Protein AF-A0A1Y1Q626-F1 (afdb_monomer_lite)

Foldseek 3Di:
DDPVVVVVVVVVVLLVLVVVLLPDPPCPQCADVVLVVLCCVCRVPPPDLVSSLVVLVVVLPPPVDDLSNNLVSLVSNLVSCLVVVVLLSNLLSLLLNCQSPVPDDCVVRDPRPDPSNVVSNVVCVVLVLHDHLVCLVVQLVVCLVVLPVVSNVVSLVSSCSNDDPPDPVVVVSVVVVCCCVVCVSVVSNDPPPPDPPDDDPDPDDPCSNLVVVLVCLCVVQLVVLVVVVQADDDDPDPDPSHHSLVSLVVSCVSPVPHPSSVVSLVSLLVVLLVQLVVCLVVVVQVSNVVSLVSSCSSPVPPPCSVVSVVSHD

Radius of gyration: 25.53 Å; chains: 1; bounding box: 71×51×70 Å

Sequence (313 aa):
MNTKSTHLRIRFVWVTCLVGLLLLPSWSVAVSEDLKEIIKQNYQQKPDYQTANNKLSDVLKDNRRTPDDRQFILIYLTLIALVNKETEQTDNYLCQLLSVQPGFDPEFSTSDITDSFKEAFNRLKTQNLCLPLNSYEPEVKKALVEKNCDRVEQLLVKWEILLPESSPELGNVKKWREDIQSSKILGQCSSNEPSPEQLPPRPLTSCGVIRFRVEKLVTQNCQPLLTAKRYIATGPTKTVEGTALECYQQAQKLCPDDPNVRKGFEDMETFYVEKIKQALSAKQFDKAKSLLDNLKAVNPQSPSIKDFESKLP

Secondary structure (DSSP, 8-state):
--THHHHHHHHHHHHHHHHHTTS-TT--S---HHHHHHHIIIIIIS--HHHHHHHHHHHHT-TTS-HHHHHHHHHHHHHHHHHHT-HHHHHHHHHHHHHH-TT--GGGS-TTS-HHHHHHHHHHHHTT-S--GGGHHHHHHHHHHTT-HHHHHHHHHHHHHHS-TT-HHHHHHHHHHHHHHTSTTTTT----PPPTT-PPP--S-THHHHHHHHHHHIIIIIHHHHHTT--S--SS---TT--HHHHHHHHHHH-TT-HHHHHHHHHHHHHHHHHHHHHHHTT-HHHHHHHHHHHHHH-TT-THHHHHHHH--

pLDDT: mean 77.11, std 17.14, range [36.94, 98.38]

Structure (mmCIF, N/CA/C/O backbone):
data_AF-A0A1Y1Q626-F1
#
_entry.id   AF-A0A1Y1Q626-F1
#
loop_
_atom_site.group_PDB
_atom_site.id
_atom_site.type_symbol
_atom_site.label_atom_id
_atom_site.label_alt_id
_atom_site.label_comp_id
_atom_site.label_asym_id
_atom_site.label_entity_id
_atom_site.label_seq_id
_atom_site.pdbx_PDB_ins_code
_atom_site.Cartn_x
_atom_site.Cartn_y
_atom_site.Cartn_z
_atom_site.occupancy
_atom_site.B_iso_or_equiv
_atom_site.auth_seq_id
_atom_site.auth_comp_id
_atom_site.auth_asym_id
_atom_site.auth_atom_id
_atom_site.pdbx_PDB_model_num
ATOM 1 N N . MET A 1 1 ? 44.456 13.766 2.918 1.00 45.44 1 MET A N 1
ATOM 2 C CA . MET A 1 1 ? 44.054 12.910 1.777 1.00 45.44 1 MET A CA 1
ATOM 3 C C . MET A 1 1 ? 42.660 13.323 1.331 1.00 45.44 1 MET A C 1
ATOM 5 O O . MET A 1 1 ? 41.775 13.437 2.165 1.00 45.44 1 MET A O 1
ATOM 9 N N . ASN A 1 2 ? 42.505 13.678 0.055 1.00 40.47 2 ASN A N 1
ATOM 10 C CA . ASN A 1 2 ? 41.410 14.512 -0.449 1.00 40.47 2 ASN A CA 1
ATOM 11 C C . ASN A 1 2 ? 40.304 13.642 -1.087 1.00 40.47 2 ASN A C 1
ATOM 13 O O . ASN A 1 2 ? 40.376 13.304 -2.268 1.00 40.47 2 ASN A O 1
ATOM 17 N N . THR A 1 3 ? 39.287 13.256 -0.309 1.00 50.97 3 THR A N 1
ATOM 18 C CA . THR A 1 3 ? 38.171 12.376 -0.731 1.00 50.97 3 THR A CA 1
ATOM 19 C C . THR A 1 3 ? 37.220 13.008 -1.756 1.00 50.97 3 THR A C 1
ATOM 21 O O . THR A 1 3 ? 36.384 12.321 -2.337 1.00 50.97 3 THR A O 1
ATOM 24 N N . LYS A 1 4 ? 37.359 14.308 -2.048 1.00 47.50 4 LYS A N 1
ATOM 25 C CA . LYS A 1 4 ? 36.548 14.993 -3.070 1.00 47.50 4 LYS A CA 1
ATOM 26 C C . LYS A 1 4 ? 36.960 14.654 -4.513 1.00 47.50 4 LYS A C 1
ATOM 28 O O . LYS A 1 4 ? 36.146 14.804 -5.418 1.00 47.50 4 LYS A O 1
ATOM 33 N N . SER A 1 5 ? 38.182 14.159 -4.741 1.00 46.16 5 SER A N 1
ATOM 34 C CA . SER A 1 5 ? 38.701 13.881 -6.096 1.00 46.16 5 SER A CA 1
ATOM 35 C C . SER A 1 5 ? 38.194 12.554 -6.688 1.00 46.16 5 SER A C 1
ATOM 37 O O . SER A 1 5 ? 37.955 12.447 -7.892 1.00 46.16 5 SER A O 1
ATOM 39 N N . THR A 1 6 ? 37.940 11.546 -5.850 1.00 48.94 6 THR A N 1
ATOM 40 C CA . THR A 1 6 ? 37.436 10.229 -6.282 1.00 48.94 6 THR A CA 1
ATOM 41 C C . THR A 1 6 ? 35.979 10.276 -6.745 1.00 48.94 6 THR A C 1
ATOM 43 O O . THR A 1 6 ? 35.639 9.633 -7.736 1.00 48.94 6 THR A O 1
ATOM 46 N N . HIS A 1 7 ? 35.129 11.101 -6.125 1.00 48.72 7 HIS A N 1
ATOM 47 C CA . HIS A 1 7 ? 33.735 11.262 -6.560 1.00 48.72 7 HIS A CA 1
ATOM 48 C C . HIS A 1 7 ? 33.595 11.918 -7.941 1.00 48.72 7 HIS A C 1
ATOM 50 O O . HIS A 1 7 ? 32.676 11.575 -8.688 1.00 48.72 7 HIS A O 1
ATOM 56 N N . LEU A 1 8 ? 34.505 12.830 -8.303 1.00 40.78 8 LEU A N 1
ATOM 57 C CA . LEU A 1 8 ? 34.467 13.512 -9.598 1.00 40.78 8 LEU A CA 1
ATOM 58 C C . LEU A 1 8 ? 34.921 12.590 -10.741 1.00 40.78 8 LEU A C 1
ATOM 60 O O . LEU A 1 8 ? 34.329 12.606 -11.815 1.00 40.78 8 LEU A O 1
ATOM 64 N N . ARG A 1 9 ? 35.923 11.736 -10.486 1.00 45.31 9 ARG A N 1
ATOM 65 C CA . ARG A 1 9 ? 36.428 10.763 -11.469 1.00 45.31 9 ARG A CA 1
ATOM 66 C C . ARG A 1 9 ? 35.434 9.643 -11.755 1.00 45.31 9 ARG A C 1
ATOM 68 O O . ARG A 1 9 ? 35.280 9.274 -12.912 1.00 45.31 9 ARG A O 1
ATOM 75 N N . ILE A 1 10 ? 34.713 9.160 -10.739 1.00 52.41 10 ILE A N 1
ATOM 76 C CA . ILE A 1 10 ? 33.663 8.153 -10.944 1.00 52.41 10 ILE A CA 1
ATOM 77 C C . ILE A 1 10 ? 32.554 8.745 -11.820 1.00 52.41 10 ILE A C 1
ATOM 79 O O . ILE A 1 10 ? 32.248 8.177 -12.858 1.00 52.41 10 ILE A O 1
ATOM 83 N N . ARG A 1 11 ? 32.030 9.939 -11.505 1.00 50.00 11 ARG A N 1
ATOM 84 C CA . ARG A 1 11 ? 30.974 10.579 -12.317 1.00 50.00 11 ARG A CA 1
ATOM 85 C C . ARG A 1 11 ? 31.362 10.788 -13.786 1.00 50.00 11 ARG A C 1
ATOM 87 O O . ARG A 1 11 ? 30.497 10.685 -14.647 1.00 50.00 11 ARG A O 1
ATOM 94 N N . PHE A 1 12 ? 32.639 11.038 -14.076 1.00 48.78 12 PHE A N 1
ATOM 95 C CA . PHE A 1 12 ? 33.115 11.253 -15.444 1.00 48.78 12 PHE A CA 1
ATOM 96 C C . PHE A 1 12 ? 33.124 9.965 -16.289 1.00 48.78 12 PHE A C 1
ATOM 98 O O . PHE A 1 12 ? 32.738 10.005 -17.452 1.00 48.78 12 PHE A O 1
ATOM 105 N N . VAL A 1 13 ? 33.479 8.819 -15.693 1.00 53.41 13 VAL A N 1
ATOM 106 C CA . VAL A 1 13 ? 33.506 7.509 -16.380 1.00 53.41 13 VAL A CA 1
ATOM 107 C C . VAL A 1 13 ? 32.097 7.031 -16.760 1.00 53.41 13 VAL A C 1
ATOM 109 O O . VAL A 1 13 ? 31.900 6.465 -17.837 1.00 53.41 13 VAL A O 1
ATOM 112 N N . TRP A 1 14 ? 31.099 7.314 -15.917 1.00 53.00 14 TRP A N 1
ATOM 113 C CA . TRP A 1 14 ? 29.697 6.980 -16.194 1.00 53.00 14 TRP A CA 1
ATOM 114 C C . TRP A 1 14 ? 29.117 7.806 -17.349 1.00 53.00 14 TRP A C 1
ATOM 116 O O . TRP A 1 14 ? 28.401 7.263 -18.184 1.00 53.00 14 TRP A O 1
ATOM 126 N N . VAL A 1 15 ? 29.475 9.091 -17.453 1.00 50.84 15 VAL A N 1
ATOM 127 C CA . VAL A 1 15 ? 29.008 9.968 -18.543 1.00 50.84 15 VAL A CA 1
ATOM 128 C C . VAL A 1 15 ? 29.604 9.553 -19.891 1.00 50.84 15 VAL A C 1
ATOM 130 O O . VAL A 1 15 ? 28.893 9.552 -20.892 1.00 50.84 15 VAL A O 1
ATOM 133 N N . THR A 1 16 ? 30.870 9.131 -19.940 1.00 49.94 16 THR A N 1
ATOM 134 C CA . THR A 1 16 ? 31.500 8.706 -21.201 1.00 49.94 16 THR A CA 1
ATOM 135 C C . THR A 1 16 ? 30.991 7.355 -21.711 1.00 49.94 16 THR A C 1
ATOM 137 O O . THR A 1 16 ? 30.859 7.196 -22.921 1.00 49.94 16 THR A O 1
ATOM 140 N N . CYS A 1 17 ? 30.632 6.412 -20.829 1.00 53.66 17 CYS A N 1
ATOM 141 C CA . CYS A 1 17 ? 30.008 5.148 -21.254 1.00 53.66 17 CYS A CA 1
ATOM 142 C C . CYS A 1 17 ? 28.579 5.368 -21.782 1.00 53.66 17 CYS A C 1
ATOM 144 O O . CYS A 1 17 ? 28.178 4.756 -22.767 1.00 53.66 17 CYS A O 1
ATOM 146 N N . LEU A 1 18 ? 27.830 6.302 -21.184 1.00 50.84 18 LEU A N 1
ATOM 147 C CA . LEU A 1 18 ? 26.448 6.591 -21.581 1.00 50.84 18 LEU A CA 1
ATOM 148 C C . LEU A 1 18 ? 26.348 7.343 -22.921 1.00 50.84 18 LEU A C 1
ATOM 150 O O . LEU A 1 18 ? 25.367 7.193 -23.644 1.00 50.84 18 LEU A O 1
ATOM 154 N N . VAL A 1 19 ? 27.370 8.133 -23.271 1.00 50.75 19 VAL A N 1
ATOM 155 C CA . VAL A 1 19 ? 27.482 8.787 -24.589 1.00 50.75 19 VAL A CA 1
ATOM 156 C C . VAL A 1 19 ? 27.878 7.783 -25.684 1.00 50.75 19 VAL A C 1
ATOM 158 O O . VAL A 1 19 ? 27.410 7.916 -26.813 1.00 50.75 19 VAL A O 1
ATOM 161 N N . GLY A 1 20 ? 28.664 6.748 -25.355 1.00 54.62 20 GLY A N 1
ATOM 162 C CA . GLY A 1 20 ? 28.978 5.639 -26.271 1.00 54.62 20 GLY A CA 1
ATOM 163 C C . GLY A 1 20 ? 27.744 4.820 -26.672 1.00 54.62 20 GLY A C 1
ATOM 164 O O . GLY A 1 20 ? 27.574 4.504 -27.847 1.00 54.62 20 GLY A O 1
ATOM 165 N N . LEU A 1 21 ? 26.821 4.627 -25.722 1.00 50.16 21 LEU A N 1
ATOM 166 C CA . LEU A 1 21 ? 25.555 3.894 -25.866 1.00 50.16 21 LEU A CA 1
ATOM 167 C C . LEU A 1 21 ? 24.606 4.460 -26.948 1.00 50.16 21 LEU A C 1
ATOM 169 O O . LEU A 1 21 ? 23.647 3.800 -27.332 1.00 50.16 21 LEU A O 1
ATOM 173 N N . LEU A 1 22 ? 24.842 5.683 -27.442 1.00 50.59 22 LEU A N 1
ATOM 174 C CA . LEU A 1 22 ? 23.890 6.441 -28.268 1.00 50.59 22 LEU A CA 1
ATOM 175 C C . LEU A 1 22 ? 24.388 6.805 -29.677 1.00 50.59 22 LEU A C 1
ATOM 177 O O . LEU A 1 22 ? 23.656 7.451 -30.426 1.00 50.59 22 LEU A O 1
ATOM 181 N N . LEU A 1 23 ? 25.611 6.414 -30.049 1.00 46.41 23 LEU A N 1
ATOM 182 C CA . LEU A 1 23 ? 26.205 6.734 -31.358 1.00 46.41 23 LEU A CA 1
ATOM 183 C C . LEU A 1 23 ? 26.352 5.522 -32.293 1.00 46.41 23 LEU A C 1
ATOM 185 O O . LEU A 1 23 ? 26.962 5.651 -33.355 1.00 46.41 23 LEU A O 1
ATOM 189 N N . LEU A 1 24 ? 25.791 4.357 -31.946 1.00 45.16 24 LEU A N 1
ATOM 190 C CA . LEU A 1 24 ? 25.914 3.151 -32.767 1.00 45.16 24 LEU A CA 1
ATOM 191 C C . LEU A 1 24 ? 24.671 2.894 -33.649 1.00 45.16 24 LEU A C 1
ATOM 193 O O . LEU A 1 24 ? 23.546 2.893 -33.154 1.00 45.16 24 LEU A O 1
ATOM 197 N N . PRO A 1 25 ? 24.860 2.623 -34.955 1.00 45.06 25 PRO A N 1
ATOM 198 C CA . PRO A 1 25 ? 23.789 2.498 -35.952 1.00 45.06 25 PRO A CA 1
ATOM 199 C C . PRO A 1 25 ? 22.995 1.175 -35.906 1.00 45.06 25 PRO A C 1
ATOM 201 O O . PRO A 1 25 ? 22.209 0.908 -36.811 1.00 45.06 25 PRO A O 1
ATOM 204 N N . SER A 1 26 ? 23.198 0.317 -34.901 1.00 47.88 26 SER A N 1
ATOM 205 C CA . SER A 1 26 ? 22.657 -1.052 -34.880 1.00 47.88 26 SER A CA 1
ATOM 206 C C . SER A 1 26 ? 21.315 -1.217 -34.159 1.00 47.88 26 SER A C 1
ATOM 208 O O . SER A 1 26 ? 20.707 -2.283 -34.265 1.00 47.88 26 SER A O 1
ATOM 210 N N . TRP A 1 27 ? 20.797 -0.186 -33.485 1.00 49.97 27 TRP A N 1
ATOM 211 C CA . TRP A 1 27 ? 19.422 -0.207 -32.975 1.00 49.97 27 TRP A CA 1
ATOM 212 C C . TRP A 1 27 ? 18.479 0.126 -34.135 1.00 49.97 27 TRP A C 1
ATOM 214 O O . TRP A 1 27 ? 18.019 1.250 -34.295 1.00 49.97 27 TRP A O 1
ATOM 224 N N . SER A 1 28 ? 18.223 -0.870 -34.984 1.00 50.75 28 SER A N 1
ATOM 225 C CA . SER A 1 28 ? 17.235 -0.811 -36.078 1.00 50.75 28 SER A CA 1
ATOM 226 C C . SER A 1 28 ? 15.783 -0.859 -35.585 1.00 50.75 28 SER A C 1
ATOM 228 O O . SER A 1 28 ? 14.849 -0.898 -36.384 1.00 50.75 28 SER A O 1
ATOM 230 N N . VAL A 1 29 ? 15.589 -0.839 -34.266 1.00 57.12 29 VAL A N 1
ATOM 231 C CA . VAL A 1 29 ? 14.286 -0.710 -33.629 1.00 57.12 29 VAL A CA 1
ATOM 232 C C . VAL A 1 29 ? 13.724 0.662 -33.992 1.00 57.12 29 VAL A C 1
ATOM 234 O O . VAL A 1 29 ? 14.391 1.683 -33.808 1.00 57.12 29 VAL A O 1
ATOM 237 N N . ALA A 1 30 ? 12.509 0.691 -34.536 1.00 70.31 30 ALA A N 1
ATOM 238 C CA . ALA A 1 30 ? 11.822 1.907 -34.958 1.00 70.31 30 ALA A CA 1
ATOM 239 C C . ALA A 1 30 ? 11.333 2.716 -33.741 1.00 70.31 30 ALA A C 1
ATOM 241 O O . ALA A 1 30 ? 10.138 2.928 -33.565 1.00 70.31 30 ALA A O 1
ATOM 242 N N . VAL A 1 31 ? 12.264 3.149 -32.887 1.00 79.62 31 VAL A N 1
ATOM 243 C CA . VAL A 1 31 ? 11.984 4.008 -31.736 1.00 79.62 31 VAL A CA 1
ATOM 244 C C . VAL A 1 31 ? 11.550 5.370 -32.249 1.00 79.62 31 VAL A C 1
ATOM 246 O O . VAL A 1 31 ? 12.193 5.947 -33.136 1.00 79.62 31 VAL A O 1
ATOM 249 N N . SER A 1 32 ? 10.474 5.893 -31.676 1.00 87.06 32 SER A N 1
ATOM 250 C CA . SER A 1 32 ? 9.914 7.171 -32.086 1.00 87.06 32 SER A CA 1
ATOM 251 C C . SER A 1 32 ? 10.909 8.334 -31.898 1.00 87.06 32 SER A C 1
ATOM 253 O O . SER A 1 32 ? 11.667 8.403 -30.927 1.00 87.06 32 SER A O 1
ATOM 255 N N . GLU A 1 33 ? 10.931 9.275 -32.849 1.00 87.94 33 GLU A N 1
ATOM 256 C CA . GLU A 1 33 ? 11.894 10.394 -32.847 1.00 87.94 33 GLU A CA 1
ATOM 257 C C . GLU A 1 33 ? 11.759 11.307 -31.619 1.00 87.94 33 GLU A C 1
ATOM 259 O O . GLU A 1 33 ? 12.746 11.855 -31.131 1.00 87.94 33 GLU A O 1
ATOM 264 N N . ASP A 1 34 ? 10.558 11.432 -31.056 1.00 90.19 34 ASP A N 1
ATOM 265 C CA . ASP A 1 34 ? 10.331 12.201 -29.833 1.00 90.19 34 ASP A CA 1
ATOM 266 C C . ASP A 1 34 ? 11.016 11.577 -28.606 1.00 90.19 34 ASP A C 1
ATOM 268 O O . ASP A 1 34 ? 11.547 12.307 -27.769 1.00 90.19 34 ASP A O 1
ATOM 272 N N . LEU A 1 35 ? 11.083 10.243 -28.513 1.00 88.94 35 LEU A N 1
ATOM 273 C CA . LEU A 1 35 ? 11.829 9.562 -27.451 1.00 88.94 35 LEU A CA 1
ATOM 274 C C . LEU A 1 35 ? 13.329 9.804 -27.591 1.00 88.94 35 LEU A C 1
ATOM 276 O O . LEU A 1 35 ? 13.991 10.131 -26.603 1.00 88.94 35 LEU A O 1
ATOM 280 N N . LYS A 1 36 ? 13.857 9.718 -28.817 1.00 86.12 36 LYS A N 1
ATOM 281 C CA . LYS A 1 36 ? 15.264 10.037 -29.095 1.00 86.12 36 LYS A CA 1
ATOM 282 C C . LYS A 1 36 ? 15.592 11.470 -28.680 1.00 86.12 36 LYS A C 1
ATOM 284 O O . LYS A 1 36 ? 16.623 11.700 -28.047 1.00 86.12 36 LYS A O 1
ATOM 289 N N . GLU A 1 37 ? 14.696 12.415 -28.958 1.00 87.69 37 GLU A N 1
ATOM 290 C CA . GLU A 1 37 ? 14.870 13.816 -28.577 1.00 87.69 37 GLU A CA 1
ATOM 291 C C . GLU A 1 37 ? 14.812 14.019 -27.051 1.00 87.69 37 GLU A C 1
ATOM 293 O O . GLU A 1 37 ? 15.644 14.743 -26.500 1.00 87.69 37 GLU A O 1
ATOM 298 N N . ILE A 1 38 ? 13.913 13.329 -26.331 1.00 86.31 38 ILE A N 1
ATOM 299 C CA . ILE A 1 38 ? 13.885 13.345 -24.855 1.00 86.31 38 ILE A CA 1
ATOM 300 C C . ILE A 1 38 ? 15.224 12.861 -24.289 1.00 86.31 38 ILE A C 1
ATOM 302 O O . ILE A 1 38 ? 15.786 13.519 -23.406 1.00 86.31 38 ILE A O 1
ATOM 306 N N . ILE A 1 39 ? 15.764 11.752 -24.798 1.00 83.44 39 ILE A N 1
ATOM 307 C CA . ILE A 1 39 ? 17.051 11.231 -24.326 1.00 83.44 39 ILE A CA 1
ATOM 308 C C . ILE A 1 39 ? 18.182 12.209 -24.654 1.00 83.44 39 ILE A C 1
ATOM 310 O O . ILE A 1 39 ? 18.950 12.593 -23.771 1.00 83.44 39 ILE A O 1
ATOM 314 N N . LYS A 1 40 ? 18.258 12.690 -25.896 1.00 81.88 40 LYS A N 1
ATOM 315 C CA . LYS A 1 40 ? 19.283 13.642 -26.340 1.00 81.88 40 LYS A CA 1
ATOM 316 C C . LYS A 1 40 ? 19.311 14.911 -25.484 1.00 81.88 40 LYS A C 1
ATOM 318 O O . LYS A 1 40 ? 20.371 15.295 -24.987 1.00 81.88 40 LYS A O 1
ATOM 323 N N . GLN A 1 41 ? 18.158 15.536 -25.255 1.00 83.12 41 GLN A N 1
ATOM 324 C CA . GLN A 1 41 ? 18.079 16.786 -24.497 1.00 83.12 41 GLN A CA 1
ATOM 325 C C . GLN A 1 41 ? 18.438 16.606 -23.018 1.00 83.12 41 GLN A C 1
ATOM 327 O O . GLN A 1 41 ? 19.185 17.414 -22.466 1.00 83.12 41 GLN A O 1
ATOM 332 N N . ASN A 1 42 ? 17.917 15.558 -22.370 1.00 80.81 42 ASN A N 1
ATOM 333 C CA . ASN A 1 42 ? 17.970 15.436 -20.907 1.00 80.81 42 ASN A CA 1
ATOM 334 C C . ASN A 1 42 ? 19.121 14.544 -20.407 1.00 80.81 42 ASN A C 1
ATOM 336 O O . ASN A 1 42 ? 19.409 14.551 -19.213 1.00 80.81 42 ASN A O 1
ATOM 340 N N . TYR A 1 43 ? 19.808 13.815 -21.295 1.00 72.19 43 TYR A N 1
ATOM 341 C CA . TYR A 1 43 ? 21.006 13.041 -20.946 1.00 72.19 43 TYR A CA 1
ATOM 342 C C . TYR A 1 43 ? 22.280 13.558 -21.598 1.00 72.19 43 TYR A C 1
ATOM 344 O O . TYR A 1 43 ? 23.293 13.675 -20.913 1.00 72.19 43 TYR A O 1
ATOM 352 N N . GLN A 1 44 ? 22.262 13.849 -22.903 1.00 69.75 44 GLN A N 1
ATOM 353 C CA . GLN A 1 44 ? 23.502 14.165 -23.623 1.00 69.75 44 GLN A CA 1
ATOM 354 C C . GLN A 1 44 ? 23.918 15.624 -23.439 1.00 69.75 44 GLN A C 1
ATOM 356 O O . GLN A 1 44 ? 25.088 15.912 -23.207 1.00 69.75 44 GLN A O 1
ATOM 361 N N . GLN A 1 45 ? 22.968 16.554 -23.555 1.00 74.88 45 GLN A N 1
ATOM 362 C CA . GLN A 1 45 ? 23.282 17.986 -23.554 1.00 74.88 45 GLN A CA 1
ATOM 363 C C . GLN A 1 45 ? 23.386 18.565 -22.143 1.00 74.88 45 GLN A C 1
ATOM 365 O O . GLN A 1 45 ? 24.265 19.380 -21.861 1.00 74.88 45 GLN A O 1
ATOM 370 N N . LYS A 1 46 ? 22.489 18.147 -21.246 1.00 78.00 46 LYS A N 1
ATOM 371 C CA . LYS A 1 46 ? 22.461 18.589 -19.853 1.00 78.00 46 LYS A CA 1
ATOM 372 C C . LYS A 1 46 ? 21.876 17.463 -18.998 1.00 78.00 46 LYS A C 1
ATOM 374 O O . LYS A 1 46 ? 20.654 17.357 -18.956 1.00 78.00 46 LYS A O 1
ATOM 379 N N . PRO A 1 47 ? 22.711 16.623 -18.356 1.00 79.75 47 PRO A N 1
ATOM 380 C CA . PRO A 1 47 ? 22.234 15.468 -17.606 1.00 79.75 47 PRO A CA 1
ATOM 381 C C . PRO A 1 47 ? 21.356 15.921 -16.436 1.00 79.75 47 PRO A C 1
ATOM 383 O O . PRO A 1 47 ? 21.844 16.381 -15.404 1.00 79.75 47 PRO A O 1
ATOM 386 N N . ASP A 1 48 ? 20.050 15.803 -16.638 1.00 87.88 48 ASP A N 1
ATOM 387 C CA . ASP A 1 48 ? 18.991 16.066 -15.674 1.00 87.88 48 ASP A CA 1
ATOM 388 C C . ASP A 1 48 ? 18.119 14.811 -15.600 1.00 87.88 48 ASP A C 1
ATOM 390 O O . ASP A 1 48 ? 17.080 14.677 -16.255 1.00 87.88 48 ASP A O 1
ATOM 394 N N . TYR A 1 49 ? 18.606 13.846 -14.817 1.00 86.31 49 TYR A N 1
ATOM 395 C CA . TYR A 1 49 ? 17.992 12.528 -14.685 1.00 86.31 49 TYR A CA 1
ATOM 396 C C . TYR A 1 49 ? 16.582 12.592 -14.100 1.00 86.31 49 TYR A C 1
ATOM 398 O O . TYR A 1 49 ? 15.753 11.752 -14.432 1.00 86.31 49 TYR A O 1
ATOM 406 N N . GLN A 1 50 ? 16.285 13.593 -13.267 1.00 88.19 50 GLN A N 1
ATOM 407 C CA . GLN A 1 50 ? 14.958 13.749 -12.680 1.00 88.19 50 GLN A CA 1
ATOM 408 C C . GLN A 1 50 ? 13.954 14.232 -13.729 1.00 88.19 50 GLN A C 1
ATOM 410 O O . GLN A 1 50 ? 12.877 13.649 -13.866 1.00 88.19 50 GLN A O 1
ATOM 415 N N . THR A 1 51 ? 14.321 15.238 -14.527 1.00 90.12 51 THR A N 1
ATOM 416 C CA . THR A 1 51 ? 13.488 15.691 -15.649 1.00 90.12 51 THR A CA 1
ATOM 417 C C . THR A 1 51 ? 13.311 14.585 -16.691 1.00 90.12 51 THR A C 1
ATOM 419 O O . THR A 1 51 ? 12.197 14.377 -17.177 1.00 90.12 51 THR A O 1
ATOM 422 N N . ALA A 1 52 ? 14.376 13.839 -17.004 1.00 88.69 52 ALA A N 1
ATOM 423 C CA . ALA A 1 52 ? 14.306 12.688 -17.899 1.00 88.69 52 ALA A CA 1
ATOM 424 C C . ALA A 1 52 ? 13.355 11.602 -17.370 1.00 88.69 52 ALA A C 1
ATOM 426 O O . ALA A 1 52 ? 12.473 11.162 -18.104 1.00 88.69 52 ALA A O 1
ATOM 427 N N . ASN A 1 53 ? 13.485 11.225 -16.092 1.00 90.44 53 ASN A N 1
ATOM 428 C CA . ASN A 1 53 ? 12.628 10.236 -15.438 1.00 90.44 53 ASN A CA 1
ATOM 429 C C . ASN A 1 53 ? 11.152 10.633 -15.504 1.00 90.44 53 ASN A C 1
ATOM 431 O O . ASN A 1 53 ? 10.318 9.813 -15.877 1.00 90.44 53 ASN A O 1
ATOM 435 N N . ASN A 1 54 ? 10.834 11.893 -15.192 1.00 91.38 54 ASN A N 1
ATOM 436 C CA . ASN A 1 54 ? 9.459 12.391 -15.221 1.00 91.38 54 ASN A CA 1
ATOM 437 C C . ASN A 1 54 ? 8.874 12.326 -16.639 1.00 91.38 54 ASN A C 1
ATOM 439 O O . ASN A 1 54 ? 7.808 11.748 -16.832 1.00 91.38 54 ASN A O 1
ATOM 443 N N . LYS A 1 55 ? 9.606 12.831 -17.645 1.00 93.00 55 LYS A N 1
ATOM 444 C CA . LYS A 1 55 ? 9.167 12.800 -19.051 1.00 93.00 55 LYS A CA 1
ATOM 445 C C . LYS A 1 55 ? 8.966 11.373 -19.557 1.00 93.00 55 LYS A C 1
ATOM 447 O O . LYS A 1 55 ? 7.931 11.074 -20.138 1.00 93.00 55 LYS A O 1
ATOM 452 N N . LEU A 1 56 ? 9.934 10.487 -19.323 1.00 93.31 56 LEU A N 1
ATOM 453 C CA . LEU A 1 56 ? 9.856 9.088 -19.745 1.00 93.31 56 LEU A CA 1
ATOM 454 C C . LEU A 1 56 ? 8.718 8.343 -19.037 1.00 93.31 56 LEU A C 1
ATOM 456 O O . LEU A 1 56 ? 7.984 7.604 -19.685 1.00 93.31 56 LEU A O 1
ATOM 460 N N . SER A 1 57 ? 8.519 8.586 -17.740 1.00 91.50 57 SER A N 1
ATOM 461 C CA . SER A 1 57 ? 7.408 8.005 -16.976 1.00 91.50 57 SER A CA 1
ATOM 462 C C . SER A 1 57 ? 6.050 8.477 -17.489 1.00 91.50 57 SER A C 1
ATOM 464 O O . SER A 1 57 ? 5.103 7.697 -17.521 1.00 91.50 57 SER A O 1
ATOM 466 N N . ASP A 1 58 ? 5.936 9.740 -17.903 1.00 90.88 58 ASP A N 1
ATOM 467 C CA . ASP A 1 58 ? 4.708 10.261 -18.501 1.00 90.88 58 ASP A CA 1
ATOM 468 C C . ASP A 1 58 ? 4.451 9.665 -19.886 1.00 90.88 58 ASP A C 1
ATOM 470 O O . ASP A 1 58 ? 3.317 9.288 -20.181 1.00 90.88 58 ASP A O 1
ATOM 474 N N . VAL A 1 59 ? 5.493 9.485 -20.706 1.00 92.38 59 VAL A N 1
ATOM 475 C CA . VAL A 1 59 ? 5.360 8.809 -22.006 1.00 92.38 59 VAL A CA 1
ATOM 476 C C . VAL A 1 59 ? 5.002 7.329 -21.841 1.00 92.38 59 VAL A C 1
ATOM 478 O O . VAL A 1 59 ? 4.184 6.819 -22.606 1.00 92.38 59 VAL A O 1
ATOM 481 N N . LEU A 1 60 ? 5.540 6.645 -20.825 1.00 91.31 60 LEU A N 1
ATOM 482 C CA . 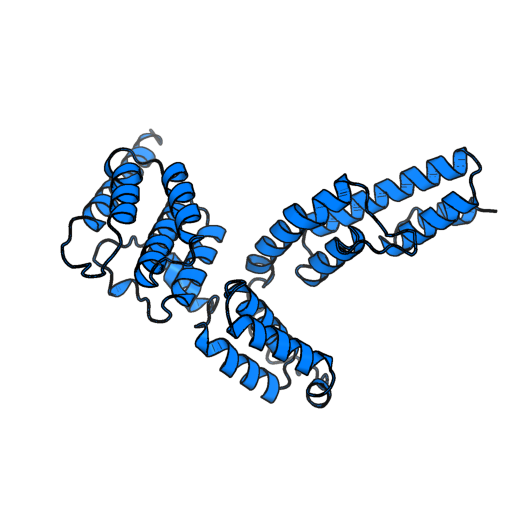LEU A 1 60 ? 5.236 5.237 -20.541 1.00 91.31 60 LEU A CA 1
ATOM 483 C C . LEU A 1 60 ? 3.741 4.999 -20.262 1.00 91.31 60 LEU A C 1
ATOM 485 O O . LEU A 1 60 ? 3.217 3.930 -20.579 1.00 91.31 60 LEU A O 1
ATOM 489 N N . LYS A 1 61 ? 3.041 5.999 -19.707 1.00 88.12 61 LYS A N 1
ATOM 490 C CA . LYS A 1 61 ? 1.592 5.943 -19.444 1.00 88.12 61 LYS A CA 1
ATOM 491 C C . LYS A 1 61 ? 0.747 5.984 -20.725 1.00 88.12 61 LYS A C 1
ATOM 493 O O . LYS A 1 61 ? -0.429 5.626 -20.670 1.00 88.12 61 LYS A O 1
ATOM 498 N N . ASP A 1 62 ? 1.298 6.406 -21.869 1.00 89.12 62 ASP A N 1
ATOM 499 C CA . ASP A 1 62 ? 0.566 6.407 -23.140 1.00 89.12 62 ASP A CA 1
ATOM 500 C C . ASP A 1 62 ? 0.452 4.977 -23.695 1.00 89.12 62 ASP A C 1
ATOM 502 O O . ASP A 1 62 ? 1.415 4.369 -24.172 1.00 89.12 62 ASP A O 1
ATOM 506 N N . ASN A 1 63 ? -0.765 4.430 -23.652 1.00 80.62 63 ASN A N 1
ATOM 507 C CA . ASN A 1 63 ? -1.072 3.085 -24.139 1.00 80.62 63 ASN A CA 1
ATOM 508 C C . ASN A 1 63 ? -0.974 2.917 -25.660 1.00 80.62 63 ASN A C 1
ATOM 510 O O . ASN A 1 63 ? -1.056 1.791 -26.140 1.00 80.62 63 ASN A O 1
ATOM 514 N N . ARG A 1 64 ? -0.783 4.002 -26.418 1.00 87.69 64 ARG A N 1
ATOM 515 C CA . ARG A 1 64 ? -0.628 3.952 -27.880 1.00 87.69 64 ARG A CA 1
ATOM 516 C C . ARG A 1 64 ? 0.808 3.678 -28.329 1.00 87.69 64 ARG A C 1
ATOM 518 O O . ARG A 1 64 ? 1.034 3.513 -29.524 1.00 87.69 64 ARG A O 1
ATOM 525 N N . ARG A 1 65 ? 1.777 3.663 -27.406 1.00 88.25 65 ARG A N 1
ATOM 526 C CA . ARG A 1 65 ? 3.189 3.406 -27.723 1.00 88.25 65 ARG A CA 1
ATOM 527 C C . ARG A 1 65 ? 3.408 1.972 -28.177 1.00 88.25 65 ARG A C 1
ATOM 529 O O . ARG A 1 65 ? 2.759 1.046 -27.689 1.00 88.25 65 ARG A O 1
ATOM 536 N N . THR A 1 66 ? 4.351 1.805 -29.097 1.00 88.19 66 THR A N 1
ATOM 537 C CA . THR A 1 66 ? 4.738 0.480 -29.575 1.00 88.19 66 THR A CA 1
ATOM 538 C C . THR A 1 66 ? 5.408 -0.319 -28.443 1.00 88.19 66 THR A C 1
ATOM 540 O O . THR A 1 66 ? 5.935 0.276 -27.495 1.00 88.19 66 THR A O 1
ATOM 543 N N . PRO A 1 67 ? 5.395 -1.664 -28.491 1.00 83.62 67 PRO A N 1
ATOM 544 C CA . PRO A 1 67 ? 6.147 -2.485 -27.539 1.00 83.62 67 PRO A CA 1
ATOM 545 C C . PRO A 1 67 ? 7.634 -2.111 -27.485 1.00 83.62 67 PRO A C 1
ATOM 547 O O . PRO A 1 67 ? 8.202 -2.022 -26.401 1.00 83.62 67 PRO A O 1
ATOM 550 N N . ASP A 1 68 ? 8.212 -1.799 -28.642 1.00 83.75 68 ASP A N 1
ATOM 551 C CA . ASP A 1 68 ? 9.593 -1.355 -28.809 1.00 83.75 68 ASP A CA 1
ATOM 552 C C . ASP A 1 68 ? 9.875 -0.027 -28.085 1.00 83.75 68 ASP A C 1
ATOM 554 O O . ASP A 1 68 ? 10.837 0.078 -27.323 1.00 83.75 68 ASP A O 1
ATOM 558 N N . ASP A 1 69 ? 9.000 0.975 -28.242 1.00 87.44 69 ASP A N 1
ATOM 559 C CA . ASP A 1 69 ? 9.096 2.245 -27.508 1.00 87.44 69 ASP A CA 1
ATOM 560 C C . ASP A 1 69 ? 9.014 2.018 -25.994 1.00 87.44 69 ASP A C 1
ATOM 562 O O . ASP A 1 69 ? 9.768 2.606 -25.221 1.00 87.44 69 ASP A O 1
ATOM 566 N N . ARG A 1 70 ? 8.099 1.150 -25.549 1.00 88.50 70 ARG A N 1
ATOM 567 C CA . ARG A 1 70 ? 7.927 0.823 -24.126 1.00 88.50 70 ARG A CA 1
ATOM 568 C C . ARG A 1 70 ? 9.155 0.136 -23.557 1.00 88.50 70 ARG A C 1
ATOM 570 O O . ARG A 1 70 ? 9.608 0.505 -22.476 1.00 88.50 70 ARG A O 1
ATOM 577 N N . GLN A 1 71 ? 9.702 -0.828 -24.290 1.00 87.25 71 GLN A N 1
ATOM 578 C CA . GLN A 1 71 ? 10.939 -1.501 -23.931 1.00 87.25 71 GLN A CA 1
ATOM 579 C C . GLN A 1 71 ? 12.080 -0.488 -23.797 1.00 87.25 71 GLN A C 1
ATOM 581 O O . GLN A 1 71 ? 12.765 -0.465 -22.774 1.00 87.25 71 GLN A O 1
ATOM 586 N N . PHE A 1 72 ? 12.241 0.380 -24.797 1.00 87.25 72 PHE A N 1
ATOM 587 C CA . PHE A 1 72 ? 13.239 1.441 -24.796 1.00 87.25 72 PHE A CA 1
ATOM 588 C C . PHE A 1 72 ? 13.096 2.323 -23.550 1.00 87.25 72 PHE A C 1
ATOM 590 O O . PHE A 1 72 ? 14.039 2.457 -22.773 1.00 87.25 72 PHE A O 1
ATOM 597 N N . ILE A 1 73 ? 11.897 2.853 -23.292 1.00 90.69 73 ILE A N 1
ATOM 598 C CA . ILE A 1 73 ? 11.615 3.692 -22.120 1.00 90.69 73 ILE A CA 1
ATOM 599 C C . ILE A 1 73 ? 11.981 2.976 -20.812 1.00 90.69 73 ILE A C 1
ATOM 601 O O . ILE A 1 73 ? 12.641 3.569 -19.959 1.00 90.69 73 ILE A O 1
ATOM 605 N N . LEU A 1 74 ? 11.590 1.708 -20.656 1.00 90.50 74 LEU A N 1
ATOM 606 C CA . LEU A 1 74 ? 11.845 0.929 -19.443 1.00 90.50 74 LEU A CA 1
ATOM 607 C C . LEU A 1 74 ? 13.339 0.702 -19.197 1.00 90.50 74 LEU A C 1
ATOM 609 O O . LEU A 1 74 ? 13.783 0.861 -18.063 1.00 90.50 74 LEU A O 1
ATOM 613 N N . ILE A 1 75 ? 14.131 0.435 -20.241 1.00 88.00 75 ILE A N 1
ATOM 614 C CA . ILE A 1 75 ? 15.595 0.334 -20.128 1.00 88.00 75 ILE A CA 1
ATOM 615 C C . ILE A 1 75 ? 16.183 1.644 -19.582 1.00 88.00 75 ILE A C 1
ATOM 617 O O . ILE A 1 75 ? 16.970 1.623 -18.633 1.00 88.00 75 ILE A O 1
ATOM 621 N N . TYR A 1 76 ? 15.783 2.796 -20.130 1.00 87.69 76 TYR A N 1
ATOM 622 C CA . TYR A 1 76 ? 16.300 4.097 -19.686 1.00 87.69 76 TYR A CA 1
ATOM 623 C C . TYR A 1 76 ? 15.861 4.464 -18.269 1.00 87.69 76 TYR A C 1
ATOM 625 O O . TYR A 1 76 ? 16.668 4.982 -17.494 1.00 87.69 76 TYR A O 1
ATOM 633 N N . LEU A 1 77 ? 14.613 4.166 -17.911 1.00 91.56 77 LEU A N 1
ATOM 634 C CA . LEU A 1 77 ? 14.096 4.358 -16.559 1.00 91.56 77 LEU A CA 1
ATOM 635 C C . LEU A 1 77 ? 14.841 3.482 -15.540 1.00 91.56 77 LEU A C 1
ATOM 637 O O . LEU A 1 77 ? 15.235 3.981 -14.483 1.00 91.56 77 LEU A O 1
ATOM 641 N N . THR A 1 78 ? 15.133 2.220 -15.873 1.00 88.00 78 THR A N 1
ATOM 642 C CA . THR A 1 78 ? 15.996 1.355 -15.055 1.00 88.00 78 THR A CA 1
ATOM 643 C C . THR A 1 78 ? 17.386 1.961 -14.876 1.00 88.00 78 THR A C 1
ATOM 645 O O . THR A 1 78 ? 17.901 2.001 -13.760 1.00 88.00 78 THR A O 1
ATOM 648 N N . LEU A 1 79 ? 18.006 2.449 -15.954 1.00 84.94 79 LEU A N 1
ATOM 649 C CA . LEU A 1 79 ? 19.337 3.056 -15.887 1.00 84.94 79 LEU A CA 1
ATOM 650 C C . LEU A 1 79 ? 19.351 4.320 -15.012 1.00 84.94 79 LEU A C 1
ATOM 652 O O . LEU A 1 79 ? 20.294 4.504 -14.243 1.00 84.94 79 LEU A O 1
ATOM 656 N N . ILE A 1 80 ? 18.312 5.163 -15.072 1.00 85.88 80 ILE A N 1
ATOM 657 C CA . ILE A 1 80 ? 18.182 6.325 -14.173 1.00 85.88 80 ILE A CA 1
ATOM 658 C C . ILE A 1 80 ? 18.099 5.876 -12.721 1.00 85.88 80 ILE A C 1
ATOM 660 O O . ILE A 1 80 ? 18.863 6.368 -11.890 1.00 85.88 80 ILE A O 1
ATOM 664 N N . ALA A 1 81 ? 17.197 4.939 -12.424 1.00 86.88 81 ALA A N 1
ATOM 665 C CA . ALA A 1 81 ? 16.996 4.443 -11.070 1.00 86.88 81 ALA A CA 1
ATOM 666 C C . ALA A 1 81 ? 18.301 3.858 -10.498 1.00 86.88 81 ALA A C 1
ATOM 668 O O . ALA A 1 81 ? 18.670 4.152 -9.360 1.00 86.88 81 ALA A O 1
ATOM 669 N N . LEU A 1 82 ? 19.072 3.129 -11.314 1.00 82.94 82 LEU A N 1
ATOM 670 C CA . LEU A 1 82 ? 20.398 2.626 -10.943 1.00 82.94 82 LEU A CA 1
ATOM 671 C C . LEU A 1 82 ? 21.385 3.749 -10.610 1.00 82.94 82 LEU A 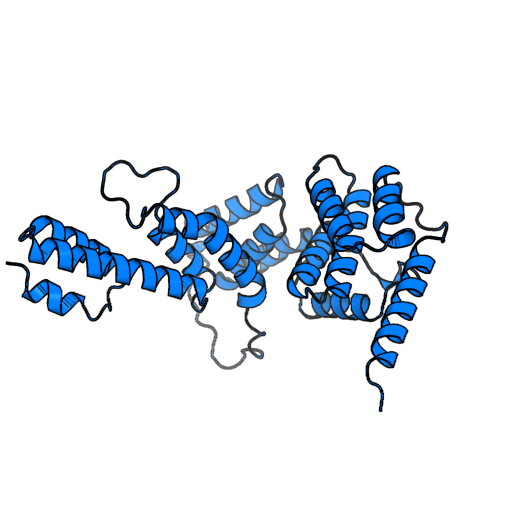C 1
ATOM 673 O O . LEU A 1 82 ? 22.043 3.696 -9.570 1.00 82.94 82 LEU A O 1
ATOM 677 N N . VAL A 1 83 ? 21.480 4.777 -11.460 1.00 81.56 83 VAL A N 1
ATOM 678 C CA . VAL A 1 83 ? 22.368 5.933 -11.233 1.00 81.56 83 VAL A CA 1
ATOM 679 C C . VAL A 1 83 ? 21.986 6.684 -9.952 1.00 81.56 83 VAL A C 1
ATOM 681 O O . VAL A 1 83 ? 22.869 7.119 -9.206 1.00 81.56 83 VAL A O 1
ATOM 684 N N . ASN A 1 84 ? 20.689 6.776 -9.656 1.00 84.50 84 ASN A N 1
ATOM 685 C CA . ASN A 1 84 ? 20.160 7.392 -8.438 1.00 84.50 84 ASN A CA 1
ATOM 686 C C . ASN A 1 84 ? 20.234 6.481 -7.201 1.00 84.50 84 ASN A C 1
ATOM 688 O O . ASN A 1 84 ? 19.989 6.948 -6.090 1.00 84.50 84 ASN A O 1
ATOM 692 N N . LYS A 1 85 ? 20.633 5.211 -7.365 1.00 86.56 85 LYS A N 1
ATOM 693 C CA . LYS A 1 85 ? 20.638 4.169 -6.322 1.00 86.56 85 LYS A CA 1
ATOM 694 C C . LYS A 1 85 ? 19.246 3.857 -5.755 1.00 86.56 85 LYS A C 1
ATOM 696 O O . LYS A 1 85 ? 19.116 3.449 -4.603 1.00 86.56 85 LYS A O 1
ATOM 701 N N . GLU A 1 86 ? 18.213 4.007 -6.573 1.00 85.31 86 GLU A N 1
ATOM 702 C CA . GLU A 1 86 ? 16.822 3.671 -6.268 1.00 85.31 86 GLU A CA 1
ATOM 703 C C . GLU A 1 86 ? 16.583 2.186 -6.592 1.00 85.31 86 GLU A C 1
ATOM 705 O O . GLU A 1 86 ? 16.057 1.825 -7.648 1.00 85.31 86 GLU A O 1
ATOM 710 N N . THR A 1 87 ? 17.034 1.292 -5.706 1.00 80.19 87 THR A N 1
ATOM 711 C CA . THR A 1 87 ? 17.020 -0.167 -5.945 1.00 80.19 87 THR A CA 1
ATOM 712 C C . THR A 1 87 ? 15.619 -0.723 -6.185 1.00 80.19 87 THR A C 1
ATOM 714 O O . THR A 1 87 ? 15.429 -1.554 -7.063 1.00 80.19 87 THR A O 1
ATOM 717 N N . GLU A 1 88 ? 14.626 -0.231 -5.451 1.00 74.62 88 GLU A N 1
ATOM 718 C CA . GLU A 1 88 ? 13.232 -0.667 -5.579 1.00 74.62 88 GLU A CA 1
ATOM 719 C C . GLU A 1 88 ? 12.625 -0.276 -6.932 1.00 74.62 88 GLU A C 1
ATOM 721 O O . GLU A 1 88 ? 11.981 -1.081 -7.606 1.00 74.62 88 GLU A O 1
ATOM 726 N N . GLN A 1 89 ? 12.887 0.953 -7.371 1.00 83.25 89 GLN A N 1
ATOM 727 C CA . GLN A 1 89 ? 12.406 1.460 -8.650 1.00 83.25 89 GLN A CA 1
ATOM 728 C C . GLN A 1 89 ? 13.118 0.780 -9.827 1.00 83.25 89 GLN A C 1
ATOM 730 O O . GLN A 1 89 ? 12.482 0.450 -10.828 1.00 83.25 89 GLN A O 1
ATOM 735 N N . THR A 1 90 ? 14.410 0.481 -9.664 1.00 84.62 90 THR A N 1
ATOM 736 C CA . THR A 1 90 ? 15.192 -0.351 -10.590 1.00 84.62 90 THR A CA 1
ATOM 737 C C . THR A 1 90 ? 14.527 -1.710 -10.796 1.00 84.62 90 THR A C 1
ATOM 739 O O . THR A 1 90 ? 14.273 -2.099 -11.937 1.00 84.62 90 THR A O 1
ATOM 742 N N . ASP A 1 91 ? 14.220 -2.411 -9.701 1.00 80.06 91 ASP A N 1
ATOM 743 C CA . ASP A 1 91 ? 13.626 -3.747 -9.743 1.00 80.06 91 ASP A CA 1
ATOM 744 C C . ASP A 1 91 ? 12.229 -3.717 -10.389 1.00 80.06 91 ASP A C 1
ATOM 746 O O . ASP A 1 91 ? 11.901 -4.569 -11.216 1.00 80.06 91 ASP A O 1
ATOM 750 N N . ASN A 1 92 ? 11.432 -2.684 -10.094 1.00 80.12 92 ASN A N 1
ATOM 751 C CA . ASN A 1 92 ? 10.119 -2.480 -10.706 1.00 80.12 92 ASN A CA 1
ATOM 752 C C . ASN A 1 92 ? 10.209 -2.301 -12.233 1.00 80.12 92 ASN A C 1
ATOM 754 O O . ASN A 1 92 ? 9.530 -3.007 -12.982 1.00 80.12 92 ASN A O 1
ATOM 758 N N . TYR A 1 93 ? 11.069 -1.397 -12.714 1.00 87.94 93 TYR A N 1
ATOM 759 C CA . TYR A 1 93 ? 11.230 -1.175 -14.154 1.00 87.94 93 TYR A CA 1
ATOM 760 C C . TYR A 1 93 ? 11.791 -2.401 -14.874 1.00 87.94 93 TYR A C 1
ATOM 762 O O . TYR A 1 93 ? 11.342 -2.716 -15.973 1.00 87.94 93 TYR A O 1
ATOM 770 N N . LEU A 1 94 ? 12.707 -3.141 -14.246 1.00 83.50 94 LEU A N 1
ATOM 771 C CA . LEU A 1 94 ? 13.229 -4.382 -14.813 1.00 83.50 94 LEU A CA 1
ATOM 772 C C . LEU A 1 94 ? 12.167 -5.483 -14.899 1.00 83.50 94 LEU A C 1
ATOM 774 O O . LEU A 1 94 ? 12.099 -6.173 -15.915 1.00 83.50 94 LEU A O 1
ATOM 778 N N . CYS A 1 95 ? 11.294 -5.632 -13.900 1.00 78.25 95 CYS A N 1
ATOM 779 C CA . CYS A 1 95 ? 10.175 -6.569 -14.014 1.00 78.25 95 CYS A CA 1
ATOM 780 C C . CYS A 1 95 ? 9.172 -6.153 -15.100 1.00 78.25 95 CYS A C 1
ATOM 782 O O . CYS A 1 95 ? 8.676 -7.011 -15.833 1.00 78.25 95 CYS A O 1
ATOM 784 N N . GLN A 1 96 ? 8.895 -4.855 -15.253 1.00 84.44 96 GLN A N 1
ATOM 785 C CA . GLN A 1 96 ? 8.077 -4.364 -16.366 1.00 84.44 96 GLN A CA 1
ATOM 786 C C . GLN A 1 96 ? 8.749 -4.646 -17.718 1.00 84.44 96 GLN A C 1
ATOM 788 O O . GLN A 1 96 ? 8.087 -5.113 -18.641 1.00 84.44 96 GLN A O 1
ATOM 793 N N . LEU A 1 97 ? 10.065 -4.437 -17.824 1.00 85.75 97 LEU A N 1
ATOM 794 C CA . LEU A 1 97 ? 10.845 -4.709 -19.033 1.00 85.75 97 LEU A CA 1
ATOM 795 C C . LEU A 1 97 ? 10.756 -6.185 -19.432 1.00 85.75 97 LEU A C 1
ATOM 797 O O . LEU A 1 97 ? 10.427 -6.498 -20.573 1.00 85.75 97 LEU A O 1
ATOM 801 N N . LEU A 1 98 ? 10.966 -7.084 -18.470 1.00 80.25 98 LEU A N 1
ATOM 802 C CA . LEU A 1 98 ? 10.833 -8.530 -18.661 1.00 80.25 98 LEU A CA 1
ATOM 803 C C . LEU A 1 98 ? 9.397 -8.958 -18.991 1.00 80.25 98 LEU A C 1
ATOM 805 O O . LEU A 1 98 ? 9.193 -9.983 -19.634 1.00 80.25 98 LEU A O 1
ATOM 809 N N . SER A 1 99 ? 8.395 -8.179 -18.582 1.00 76.62 99 SER A N 1
ATOM 810 C CA . SER A 1 99 ? 6.997 -8.433 -18.946 1.00 76.62 99 SER A CA 1
ATOM 811 C C . SER A 1 99 ? 6.708 -8.041 -20.397 1.00 76.62 99 SER A C 1
ATOM 813 O O . SER A 1 99 ? 5.982 -8.756 -21.084 1.00 76.62 99 SER A O 1
ATOM 815 N N . VAL A 1 100 ? 7.293 -6.935 -20.877 1.00 78.81 100 VAL A N 1
ATOM 816 C CA . VAL A 1 100 ? 7.177 -6.489 -22.277 1.00 78.81 100 VAL A CA 1
ATOM 817 C C . VAL A 1 100 ? 7.971 -7.403 -23.211 1.00 78.81 100 VAL A C 1
ATOM 819 O O . VAL A 1 100 ? 7.477 -7.770 -24.275 1.00 78.81 100 VAL A O 1
ATOM 822 N N . GLN A 1 101 ? 9.178 -7.809 -22.810 1.00 80.50 101 GLN A N 1
ATOM 823 C CA . GLN A 1 101 ? 10.033 -8.700 -23.588 1.00 80.50 101 GLN A CA 1
ATOM 824 C C . GLN A 1 101 ? 10.700 -9.749 -22.679 1.00 80.50 101 GLN A C 1
ATOM 826 O O . GLN A 1 101 ? 11.809 -9.538 -22.187 1.00 80.50 101 GLN A O 1
ATOM 831 N N . PRO A 1 102 ? 10.076 -10.927 -22.490 1.00 73.69 102 PRO A N 1
ATOM 832 C CA . PRO A 1 102 ? 10.615 -11.979 -21.621 1.00 73.69 102 PRO A CA 1
ATOM 833 C C . PRO A 1 102 ? 11.966 -12.548 -22.062 1.00 73.69 102 PRO A C 1
ATOM 835 O O . PRO A 1 102 ? 12.709 -13.087 -21.247 1.00 73.69 102 PRO A O 1
ATOM 838 N N . GLY A 1 103 ? 12.271 -12.445 -23.358 1.00 74.12 103 GLY A N 1
ATOM 839 C CA . GLY A 1 103 ? 13.557 -12.824 -23.939 1.00 74.12 103 GLY A CA 1
ATOM 840 C C . GLY A 1 103 ? 14.583 -11.692 -23.965 1.00 74.12 103 GLY A C 1
ATOM 841 O O . GLY A 1 103 ? 15.595 -11.845 -24.641 1.00 74.12 103 GLY A O 1
ATOM 842 N N . PHE A 1 104 ? 14.318 -10.557 -23.305 1.00 77.62 104 PHE A N 1
ATOM 843 C CA . PHE A 1 104 ? 15.298 -9.483 -23.205 1.00 77.62 104 PHE A CA 1
ATOM 844 C C . PHE A 1 104 ? 16.552 -10.023 -22.528 1.00 77.62 104 PHE A C 1
ATOM 846 O O . PHE A 1 104 ? 16.512 -10.507 -21.396 1.00 77.62 104 PHE A O 1
ATOM 853 N N . ASP A 1 105 ? 17.662 -9.933 -23.240 1.00 72.62 105 ASP A N 1
ATOM 854 C CA . ASP A 1 105 ? 18.959 -10.328 -22.741 1.00 72.62 105 ASP A CA 1
ATOM 855 C C . ASP A 1 105 ? 19.910 -9.138 -22.910 1.00 72.62 105 ASP A C 1
ATOM 857 O O . ASP A 1 105 ? 20.185 -8.722 -24.044 1.00 72.62 105 ASP A O 1
ATOM 861 N N . PRO A 1 106 ? 20.396 -8.551 -21.800 1.00 66.81 106 PRO A N 1
ATOM 862 C CA . PRO A 1 106 ? 21.314 -7.428 -21.868 1.00 66.81 106 PRO A CA 1
ATOM 863 C C . PRO A 1 106 ? 22.630 -7.787 -22.565 1.00 66.81 106 PRO A C 1
ATOM 865 O O . PRO A 1 106 ? 23.322 -6.882 -23.019 1.00 66.81 106 PRO A O 1
ATOM 868 N N . GLU A 1 107 ? 22.989 -9.069 -22.696 1.00 60.53 107 GLU A N 1
ATOM 869 C CA . GLU A 1 107 ? 24.210 -9.483 -23.396 1.00 60.53 107 GLU A CA 1
ATOM 870 C C . GLU A 1 107 ? 24.177 -9.170 -24.898 1.00 60.53 107 GLU A C 1
ATOM 872 O O . GLU A 1 107 ? 25.222 -8.904 -25.491 1.00 60.53 107 GLU A O 1
ATOM 877 N N . PHE A 1 108 ? 22.990 -9.110 -25.510 1.00 51.03 108 PHE A N 1
ATOM 878 C CA . PHE A 1 108 ? 22.836 -8.749 -26.926 1.00 51.03 108 PHE A CA 1
ATOM 879 C C . PHE A 1 108 ? 22.783 -7.235 -27.158 1.00 51.03 108 PHE A C 1
ATOM 881 O O . PHE A 1 108 ? 22.857 -6.770 -28.297 1.00 51.03 108 PHE A O 1
ATOM 888 N N . SER A 1 109 ? 22.693 -6.452 -26.084 1.00 52.41 109 SER A N 1
ATOM 889 C CA . SER A 1 109 ? 22.522 -5.006 -26.129 1.00 52.41 109 SER A CA 1
ATOM 890 C C . SER A 1 109 ? 23.835 -4.288 -25.792 1.00 52.41 109 SER A C 1
ATOM 892 O O . SER A 1 109 ? 23.942 -3.628 -24.768 1.00 52.41 109 SER A O 1
ATOM 894 N N . THR A 1 110 ? 24.811 -4.428 -26.698 1.00 45.44 110 THR A N 1
ATOM 895 C CA . THR A 1 110 ? 26.078 -3.670 -26.827 1.00 45.44 110 THR A CA 1
ATOM 896 C C . THR A 1 110 ? 27.042 -3.655 -25.625 1.00 45.44 110 THR A C 1
ATOM 898 O O . THR A 1 110 ? 26.724 -3.963 -24.480 1.00 45.44 110 THR A O 1
ATOM 901 N N . SER A 1 111 ? 28.295 -3.289 -25.904 1.00 48.88 111 SER A N 1
ATOM 902 C CA . SER A 1 111 ? 29.422 -3.146 -24.966 1.00 48.88 111 SER A CA 1
ATOM 903 C C . SER A 1 111 ? 29.207 -2.146 -23.820 1.00 48.88 111 SER A C 1
ATOM 905 O O . SER A 1 111 ? 30.106 -1.961 -23.003 1.00 48.88 111 SER A O 1
ATOM 907 N N . ASP A 1 112 ? 28.040 -1.504 -23.753 1.00 51.28 112 ASP A N 1
ATOM 908 C CA . ASP A 1 112 ? 27.850 -0.225 -23.067 1.00 51.28 112 ASP A CA 1
ATOM 909 C C . ASP A 1 112 ? 26.864 -0.312 -21.889 1.00 51.28 112 ASP A C 1
ATOM 911 O O . ASP A 1 112 ? 26.692 0.651 -21.138 1.00 51.28 112 ASP A O 1
ATOM 915 N N . ILE A 1 113 ? 26.242 -1.475 -21.666 1.00 61.56 113 ILE A N 1
ATOM 916 C CA . ILE A 1 113 ? 25.493 -1.735 -20.435 1.00 61.56 113 ILE A CA 1
ATOM 917 C C . ILE A 1 113 ? 26.480 -1.878 -19.277 1.00 61.56 113 ILE A C 1
ATOM 919 O O . ILE A 1 113 ? 27.339 -2.763 -19.272 1.00 61.56 113 ILE A O 1
ATOM 923 N N . THR A 1 114 ? 26.321 -1.019 -18.270 1.00 67.00 114 THR A N 1
ATOM 924 C CA . THR A 1 114 ? 27.203 -1.004 -17.098 1.00 67.00 114 THR A CA 1
ATOM 925 C C . THR A 1 114 ? 27.106 -2.303 -16.304 1.00 67.00 114 THR A C 1
ATOM 927 O O . THR A 1 114 ? 26.036 -2.912 -16.217 1.00 67.00 114 THR A O 1
ATOM 930 N N . ASP A 1 115 ? 28.210 -2.710 -15.675 1.00 72.38 115 ASP A N 1
ATOM 931 C CA . ASP A 1 115 ? 28.241 -3.915 -14.838 1.00 72.38 115 ASP A CA 1
ATOM 932 C C . ASP A 1 115 ? 27.158 -3.882 -13.753 1.00 72.38 115 ASP A C 1
ATOM 934 O O . ASP A 1 115 ? 26.558 -4.909 -13.459 1.00 72.38 115 ASP A O 1
ATOM 938 N N . SER A 1 116 ? 26.809 -2.697 -13.235 1.00 65.94 116 SER A N 1
ATOM 939 C CA . SER A 1 116 ? 25.724 -2.529 -12.260 1.00 65.94 116 SER A CA 1
ATOM 940 C C . SER A 1 116 ? 24.336 -2.847 -12.823 1.00 65.94 116 SER A C 1
ATOM 942 O O . SER A 1 116 ? 23.500 -3.381 -12.097 1.00 65.94 116 SER A O 1
ATOM 944 N N . PHE A 1 117 ? 24.069 -2.554 -14.101 1.00 71.00 117 PHE A N 1
ATOM 945 C CA . PHE A 1 117 ? 22.820 -2.975 -14.741 1.00 71.00 117 PHE A CA 1
ATOM 946 C C . PHE A 1 117 ? 22.807 -4.489 -14.944 1.00 71.00 117 PHE A C 1
ATOM 948 O O . PHE A 1 117 ? 21.811 -5.127 -14.616 1.00 71.00 117 PHE A O 1
ATOM 955 N N . LYS A 1 118 ? 23.912 -5.077 -15.425 1.00 73.88 118 LYS A N 1
ATOM 956 C CA . LYS A 1 118 ? 24.027 -6.537 -15.591 1.00 73.88 118 LYS A CA 1
ATOM 957 C C . LYS A 1 118 ? 23.866 -7.259 -14.257 1.00 73.88 118 LYS A C 1
ATOM 959 O O . LYS A 1 118 ? 23.151 -8.250 -14.183 1.00 73.88 118 LYS A O 1
ATOM 964 N N . GLU A 1 119 ? 24.477 -6.743 -13.196 1.00 75.12 119 GLU A N 1
ATOM 965 C CA . GLU A 1 119 ? 24.353 -7.272 -11.841 1.00 75.12 119 GLU A CA 1
ATOM 966 C C . GLU A 1 119 ? 22.910 -7.177 -11.333 1.00 75.12 119 GLU A C 1
ATOM 968 O O . GLU A 1 119 ? 22.376 -8.173 -10.851 1.00 75.12 119 GLU A O 1
ATOM 973 N N . ALA A 1 120 ? 22.241 -6.027 -11.488 1.00 68.00 120 ALA A N 1
ATOM 974 C CA . ALA A 1 120 ? 20.836 -5.876 -11.106 1.00 68.00 120 ALA A CA 1
ATOM 975 C C . ALA A 1 120 ? 19.915 -6.808 -11.911 1.00 68.00 120 ALA A C 1
ATOM 977 O O . ALA A 1 120 ? 19.057 -7.480 -11.340 1.00 68.00 120 ALA A O 1
ATOM 978 N N . PHE A 1 121 ? 20.138 -6.917 -13.220 1.00 71.56 121 PHE A N 1
ATOM 979 C CA . PHE A 1 121 ? 19.395 -7.812 -14.100 1.00 71.56 121 PHE A CA 1
ATOM 980 C C . PHE A 1 121 ? 19.586 -9.287 -13.715 1.00 71.56 121 PHE A C 1
ATOM 982 O O . PHE A 1 121 ? 18.617 -10.025 -13.527 1.00 71.56 121 PHE A O 1
ATOM 989 N N . ASN A 1 122 ? 20.834 -9.713 -13.511 1.00 73.62 122 ASN A N 1
ATOM 990 C CA . ASN A 1 122 ? 21.169 -11.071 -13.086 1.00 73.62 122 ASN A CA 1
ATOM 991 C C . ASN A 1 122 ? 20.657 -11.374 -11.674 1.00 73.62 122 ASN A C 1
ATOM 993 O O . ASN A 1 122 ? 20.201 -12.489 -11.414 1.00 73.62 122 ASN A O 1
ATOM 997 N N . ARG A 1 123 ? 20.658 -10.392 -10.767 1.00 75.19 123 ARG A N 1
ATOM 998 C CA . ARG A 1 123 ? 20.047 -10.516 -9.439 1.00 75.19 123 ARG A CA 1
ATOM 999 C C . ARG A 1 123 ? 18.555 -10.823 -9.553 1.00 75.19 123 ARG A C 1
ATOM 1001 O O . ARG A 1 123 ? 18.086 -11.759 -8.918 1.00 75.19 123 ARG A O 1
ATOM 1008 N N . LEU A 1 124 ? 17.815 -10.104 -10.394 1.00 65.12 124 LEU A N 1
ATOM 1009 C CA . LEU A 1 124 ? 16.384 -10.361 -10.587 1.00 65.12 124 LEU A CA 1
ATOM 1010 C C . LEU A 1 124 ? 16.110 -11.721 -11.230 1.00 65.12 124 LEU A C 1
ATOM 1012 O O . LEU A 1 124 ? 15.205 -12.437 -10.793 1.00 65.12 124 LEU A O 1
ATOM 1016 N N . LYS A 1 125 ? 16.923 -12.096 -12.225 1.00 67.19 125 LYS A N 1
ATOM 1017 C CA . LYS A 1 125 ? 16.838 -13.396 -12.903 1.00 67.19 125 LYS A CA 1
ATOM 1018 C C . LYS A 1 125 ? 17.093 -14.551 -11.932 1.00 67.19 125 LYS A C 1
ATOM 1020 O O . LYS A 1 125 ? 16.331 -15.509 -11.903 1.00 67.19 125 LYS A O 1
ATOM 1025 N N . THR A 1 126 ? 18.127 -14.445 -11.097 1.00 68.38 126 THR A N 1
ATOM 1026 C CA . THR A 1 126 ? 18.480 -15.480 -10.105 1.00 68.38 126 THR A CA 1
ATOM 1027 C C . THR A 1 126 ? 17.493 -15.554 -8.943 1.00 68.38 126 THR A C 1
ATOM 1029 O O . THR A 1 126 ? 17.257 -16.637 -8.413 1.00 68.38 126 THR A O 1
ATOM 1032 N N . GLN A 1 127 ? 16.868 -14.437 -8.570 1.00 63.53 127 GLN A N 1
ATOM 1033 C CA . GLN A 1 127 ? 15.858 -14.400 -7.512 1.00 63.53 127 GLN A CA 1
ATOM 1034 C C . GLN A 1 127 ? 14.458 -14.841 -7.984 1.00 63.53 127 GLN A C 1
ATOM 1036 O O . GLN A 1 127 ? 13.535 -14.862 -7.169 1.00 63.53 127 GLN A O 1
ATOM 1041 N N . ASN A 1 128 ? 14.277 -15.213 -9.264 1.00 61.44 128 ASN A N 1
ATOM 1042 C CA . ASN A 1 128 ? 12.972 -15.546 -9.861 1.00 61.44 128 ASN A CA 1
ATOM 1043 C C . ASN A 1 128 ? 11.900 -14.478 -9.567 1.00 61.44 128 ASN A C 1
ATOM 1045 O O . ASN A 1 128 ? 10.724 -14.789 -9.351 1.00 61.44 128 ASN A O 1
ATOM 1049 N N . LEU A 1 129 ? 12.307 -13.206 -9.497 1.00 59.97 129 LEU A N 1
ATOM 1050 C CA . LEU A 1 129 ? 11.403 -12.125 -9.099 1.00 59.97 129 LEU A CA 1
ATOM 1051 C C . LEU A 1 129 ? 10.415 -11.750 -10.203 1.00 59.97 129 LEU A C 1
ATOM 1053 O O . LEU A 1 129 ? 9.318 -11.289 -9.894 1.00 59.97 129 LEU A O 1
ATOM 1057 N N . CYS A 1 130 ? 10.762 -12.018 -11.460 1.00 60.88 130 CYS A N 1
ATOM 1058 C CA . CYS A 1 130 ? 9.904 -11.767 -12.605 1.00 60.88 130 CYS A CA 1
ATOM 1059 C C . CYS A 1 130 ? 9.826 -13.061 -13.432 1.00 60.88 130 CYS A C 1
ATOM 1061 O O . CYS A 1 130 ? 10.743 -13.396 -14.183 1.00 60.88 130 CYS A O 1
ATOM 1063 N N . LEU A 1 131 ? 8.750 -13.829 -13.253 1.00 64.75 131 LEU A N 1
ATOM 1064 C CA . LEU A 1 131 ? 8.413 -14.882 -14.205 1.00 64.75 131 LEU A CA 1
ATOM 1065 C C . LEU A 1 131 ? 7.966 -14.204 -15.516 1.00 64.75 131 LEU A C 1
ATOM 1067 O O . LEU A 1 131 ? 7.334 -13.147 -15.460 1.00 64.75 131 LEU A O 1
ATOM 1071 N N . PRO A 1 132 ? 8.280 -14.766 -16.695 1.00 67.25 132 PRO A N 1
ATOM 1072 C CA . PRO A 1 132 ? 7.642 -14.353 -17.938 1.00 67.25 132 PRO A CA 1
A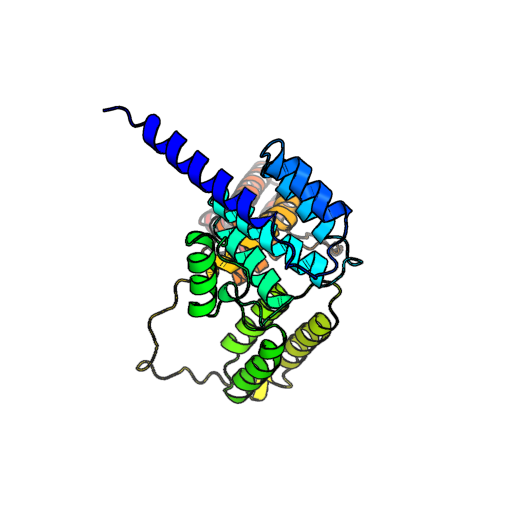TOM 1073 C C . PRO A 1 132 ? 6.122 -14.260 -17.770 1.00 67.25 132 PRO A C 1
ATOM 1075 O O . PRO A 1 132 ? 5.507 -15.135 -17.164 1.00 67.25 132 PRO A O 1
ATOM 1078 N N . LEU A 1 133 ? 5.483 -13.227 -18.320 1.00 68.94 133 LEU A N 1
ATOM 1079 C CA . LEU A 1 133 ? 4.038 -13.030 -18.149 1.00 68.94 133 LEU A CA 1
ATOM 1080 C C . LEU A 1 133 ? 3.218 -14.258 -18.603 1.00 68.94 133 LEU A C 1
ATOM 1082 O O . LEU A 1 133 ? 2.206 -14.608 -18.002 1.00 68.94 133 LEU A O 1
ATOM 1086 N N . ASN A 1 134 ? 3.708 -14.953 -19.634 1.00 74.88 134 ASN A N 1
ATOM 1087 C CA . ASN A 1 134 ? 3.128 -16.179 -20.178 1.00 74.88 134 ASN A CA 1
ATOM 1088 C C . ASN A 1 134 ? 3.421 -17.449 -19.351 1.00 74.88 134 ASN A C 1
ATOM 1090 O O . ASN A 1 134 ? 2.821 -18.488 -19.624 1.00 74.88 134 ASN A O 1
ATOM 1094 N N . SER A 1 135 ? 4.313 -17.401 -18.357 1.00 82.06 135 SER A N 1
ATOM 1095 C CA . SER A 1 135 ? 4.628 -18.548 -17.496 1.00 82.06 135 SER A CA 1
ATOM 1096 C C . SER A 1 135 ? 3.841 -18.564 -16.184 1.00 82.06 135 SER A C 1
ATOM 1098 O O . SER A 1 135 ? 3.785 -19.607 -15.531 1.00 82.06 135 SER A O 1
ATOM 1100 N N . TYR A 1 136 ? 3.147 -17.475 -15.834 1.00 86.12 136 TYR A N 1
ATOM 1101 C CA . TYR A 1 136 ? 2.281 -17.451 -14.654 1.00 86.12 136 TYR A CA 1
ATOM 1102 C C . TYR A 1 136 ? 1.092 -18.407 -14.765 1.00 86.12 136 TYR A C 1
ATOM 1104 O O . TYR A 1 136 ? 0.812 -19.119 -13.805 1.00 86.12 136 TYR A O 1
ATOM 1112 N N . GLU A 1 137 ? 0.412 -18.484 -15.914 1.00 90.31 137 GLU A N 1
ATOM 1113 C CA . GLU A 1 137 ? -0.730 -19.398 -16.064 1.00 90.31 137 GLU A CA 1
ATOM 1114 C C . GLU A 1 137 ? -0.330 -20.876 -15.891 1.00 90.31 137 GLU A C 1
ATOM 1116 O O . GLU A 1 137 ? -0.981 -21.576 -15.107 1.00 90.31 137 GLU A O 1
ATOM 1121 N N . PRO A 1 138 ? 0.738 -21.378 -16.552 1.00 90.75 138 PRO A N 1
ATOM 1122 C CA . PRO A 1 138 ? 1.250 -22.721 -16.289 1.00 90.75 138 PRO A CA 1
ATOM 1123 C C . PRO A 1 138 ? 1.645 -22.951 -14.826 1.00 90.75 138 PRO A C 1
ATOM 1125 O O . PRO A 1 138 ? 1.322 -24.002 -14.277 1.00 90.75 138 PRO A O 1
ATOM 1128 N N . GLU A 1 139 ? 2.305 -21.986 -14.179 1.00 90.50 139 GLU A N 1
ATOM 1129 C CA . GLU A 1 139 ? 2.729 -22.113 -12.778 1.00 90.50 139 GLU A CA 1
ATOM 1130 C C . GLU A 1 139 ? 1.542 -22.111 -11.805 1.00 90.50 139 GLU A C 1
ATOM 1132 O O . GLU A 1 139 ? 1.535 -22.891 -10.855 1.00 90.50 139 GLU A O 1
ATOM 1137 N N . VAL A 1 140 ? 0.503 -21.309 -12.061 1.00 91.75 140 VAL A N 1
ATOM 1138 C CA . VAL A 1 140 ? -0.752 -21.334 -11.291 1.00 91.75 140 VAL A CA 1
ATOM 1139 C C . VAL A 1 140 ? -1.433 -22.691 -11.448 1.00 91.75 140 VAL A C 1
ATOM 1141 O O . VAL A 1 140 ? -1.782 -23.319 -10.450 1.00 91.75 140 VAL A O 1
ATOM 1144 N N . LYS A 1 141 ? -1.566 -23.195 -12.682 1.00 92.56 141 LYS A N 1
ATOM 1145 C CA . LYS A 1 141 ? -2.136 -24.529 -12.945 1.00 92.56 141 LYS A CA 1
ATOM 1146 C C . LYS A 1 141 ? -1.343 -25.633 -12.249 1.00 92.56 141 LYS A C 1
ATOM 1148 O O . LYS A 1 141 ? -1.936 -26.536 -11.665 1.00 92.56 141 LYS A O 1
ATOM 1153 N N . LYS A 1 142 ? -0.012 -25.551 -12.281 1.00 92.44 142 LYS A N 1
ATOM 1154 C CA . LYS A 1 142 ? 0.877 -26.488 -11.589 1.00 92.44 142 LYS A CA 1
ATOM 1155 C C . LYS A 1 142 ? 0.669 -26.440 -10.075 1.00 92.44 142 LYS A C 1
ATOM 1157 O O . LYS A 1 142 ? 0.450 -27.483 -9.469 1.00 92.44 142 LYS A O 1
ATOM 1162 N N . ALA A 1 143 ? 0.666 -25.250 -9.476 1.00 89.50 143 ALA A N 1
ATOM 1163 C CA . ALA A 1 143 ? 0.455 -25.076 -8.041 1.00 89.50 143 ALA A CA 1
ATOM 1164 C C . ALA A 1 143 ? -0.940 -25.553 -7.589 1.00 89.50 143 ALA A C 1
ATOM 1166 O O . ALA A 1 143 ? -1.083 -26.102 -6.497 1.00 89.50 143 ALA A O 1
ATOM 1167 N N . LEU A 1 144 ? -1.956 -25.421 -8.448 1.00 89.19 144 LEU A N 1
ATOM 1168 C CA . LEU A 1 144 ? -3.289 -25.980 -8.220 1.00 89.19 144 LEU A CA 1
ATOM 1169 C C . LEU A 1 144 ? -3.298 -27.512 -8.226 1.00 89.19 144 LEU A C 1
ATOM 1171 O O . LEU A 1 144 ? -3.899 -28.116 -7.341 1.00 89.19 144 LEU A O 1
ATOM 1175 N N . VAL A 1 145 ? -2.603 -28.148 -9.175 1.00 89.31 145 VAL A N 1
ATOM 1176 C CA . VAL A 1 145 ? -2.433 -29.615 -9.207 1.00 89.31 145 VAL A CA 1
ATOM 1177 C C . VAL A 1 145 ? -1.691 -30.102 -7.956 1.00 89.31 145 VAL A C 1
ATOM 1179 O O . VAL A 1 145 ? -2.060 -31.122 -7.378 1.00 89.31 145 VAL A O 1
ATOM 1182 N N . GLU A 1 146 ? -0.690 -29.340 -7.503 1.00 88.88 146 GLU A N 1
ATOM 1183 C CA . GLU A 1 146 ? 0.045 -29.561 -6.248 1.00 88.88 146 GLU A CA 1
ATOM 1184 C C . GLU A 1 146 ? -0.797 -29.271 -4.991 1.00 88.88 146 GLU A C 1
ATOM 1186 O O . GLU A 1 146 ? -0.341 -29.545 -3.882 1.00 88.88 146 GLU A O 1
ATOM 1191 N N . LYS A 1 147 ? -2.014 -28.726 -5.140 1.00 89.31 147 LYS A N 1
ATOM 1192 C CA . LYS A 1 147 ? -2.901 -28.299 -4.044 1.00 89.31 147 LYS A CA 1
ATOM 1193 C C . LYS A 1 147 ? -2.259 -27.264 -3.108 1.00 89.31 147 LYS A C 1
ATOM 1195 O O . LYS A 1 147 ? -2.632 -27.154 -1.944 1.00 89.31 147 LYS A O 1
ATOM 1200 N N . ASN A 1 148 ? -1.300 -26.487 -3.614 1.00 86.56 148 ASN A N 1
ATOM 1201 C CA . ASN A 1 148 ? -0.573 -25.479 -2.851 1.00 86.56 148 ASN A CA 1
ATOM 1202 C C . ASN A 1 148 ? -1.216 -24.100 -3.039 1.00 86.56 148 ASN A C 1
ATOM 1204 O O . ASN A 1 148 ? -0.801 -23.301 -3.881 1.00 86.56 148 ASN A O 1
ATOM 1208 N N . CYS A 1 149 ? -2.263 -23.831 -2.265 1.00 83.69 149 CYS A N 1
ATOM 1209 C CA . CYS A 1 149 ? -3.125 -22.674 -2.503 1.00 83.69 149 CYS A CA 1
ATOM 1210 C C . CYS A 1 149 ? -2.479 -21.353 -2.048 1.00 83.69 149 CYS A C 1
ATOM 1212 O O . CYS A 1 149 ? -2.716 -20.317 -2.668 1.00 83.69 149 CYS A O 1
ATOM 1214 N N . ASP A 1 150 ? -1.536 -21.409 -1.102 1.00 79.00 150 ASP A N 1
ATOM 1215 C CA . ASP A 1 150 ? -0.668 -20.275 -0.762 1.00 79.00 150 ASP A CA 1
ATOM 1216 C C . ASP A 1 150 ? 0.225 -19.878 -1.942 1.00 79.00 150 ASP A C 1
ATOM 1218 O O . ASP A 1 150 ? 0.343 -18.698 -2.276 1.00 79.00 150 ASP A O 1
ATOM 1222 N N . ARG A 1 151 ? 0.833 -20.861 -2.622 1.00 86.62 151 ARG A N 1
ATOM 1223 C CA . ARG A 1 151 ? 1.636 -20.609 -3.826 1.00 86.62 151 ARG A CA 1
ATOM 1224 C C . ARG A 1 151 ? 0.779 -20.060 -4.960 1.00 86.62 151 ARG A C 1
ATOM 1226 O O . ARG A 1 151 ? 1.233 -19.164 -5.666 1.00 86.62 151 ARG A O 1
ATOM 1233 N N . VAL A 1 152 ? -0.440 -20.572 -5.132 1.00 88.81 152 VAL A N 1
ATOM 1234 C CA . VAL A 1 152 ? -1.388 -20.056 -6.129 1.00 88.81 152 VAL A CA 1
ATOM 1235 C C . VAL A 1 152 ? -1.702 -18.588 -5.865 1.00 88.81 152 VAL A C 1
ATOM 1237 O O . VAL A 1 152 ? -1.557 -17.783 -6.781 1.00 88.81 152 VAL A O 1
ATOM 1240 N N . GLU A 1 153 ? -2.053 -18.212 -4.634 1.00 85.12 153 GLU A N 1
ATOM 1241 C CA . GLU A 1 153 ? -2.361 -16.813 -4.318 1.00 85.12 153 GLU A CA 1
ATOM 1242 C C . GLU A 1 153 ? -1.129 -15.920 -4.502 1.00 85.12 153 GLU A C 1
ATOM 1244 O O . GLU A 1 153 ? -1.227 -14.853 -5.102 1.00 85.12 153 GLU A O 1
ATOM 1249 N N . GLN A 1 154 ? 0.062 -16.373 -4.093 1.00 81.12 154 GLN A N 1
ATOM 1250 C CA . GLN A 1 154 ? 1.305 -15.637 -4.346 1.00 81.12 154 GLN A CA 1
ATOM 1251 C C . GLN A 1 154 ? 1.571 -15.437 -5.843 1.00 81.12 154 GLN A C 1
ATOM 1253 O O . GLN A 1 154 ? 1.987 -14.352 -6.251 1.00 81.12 154 GLN A O 1
ATOM 1258 N N . LEU A 1 155 ? 1.349 -16.465 -6.668 1.00 86.81 155 LEU A N 1
ATOM 1259 C CA . LEU A 1 155 ? 1.509 -16.380 -8.119 1.00 86.81 155 LEU A CA 1
ATOM 1260 C C . LEU A 1 155 ? 0.466 -15.455 -8.743 1.00 86.81 155 LEU A C 1
ATOM 1262 O O . LEU A 1 155 ? 0.840 -14.635 -9.572 1.00 86.81 155 LEU A O 1
ATOM 1266 N N . LEU A 1 156 ? -0.801 -15.534 -8.329 1.00 88.62 156 LEU A N 1
ATOM 1267 C CA . LEU A 1 156 ? -1.871 -14.661 -8.815 1.00 88.62 156 LEU A CA 1
ATOM 1268 C C . LEU A 1 156 ? -1.632 -13.205 -8.422 1.00 88.62 156 LEU A C 1
ATOM 1270 O O . LEU A 1 156 ? -1.767 -12.333 -9.270 1.00 88.62 156 LEU A O 1
ATOM 1274 N N . VAL A 1 157 ? -1.202 -12.940 -7.186 1.00 81.44 157 VAL A N 1
ATOM 1275 C CA . VAL A 1 157 ? -0.815 -11.595 -6.740 1.00 81.44 157 VAL A CA 1
ATOM 1276 C C . VAL A 1 157 ? 0.365 -11.087 -7.563 1.00 81.44 157 VAL A C 1
ATOM 1278 O O . VAL A 1 157 ? 0.306 -9.978 -8.080 1.00 81.44 157 VAL A O 1
ATOM 1281 N N . LYS A 1 158 ? 1.421 -11.888 -7.752 1.00 79.75 158 LYS A N 1
ATOM 1282 C CA . LYS A 1 158 ? 2.560 -11.514 -8.610 1.00 79.75 158 LYS A CA 1
ATOM 1283 C C . LYS A 1 158 ? 2.145 -11.279 -10.062 1.00 79.75 158 LYS A C 1
ATOM 1285 O O . LYS A 1 158 ? 2.641 -10.348 -10.683 1.00 79.75 158 LYS A O 1
ATOM 1290 N N . TRP A 1 159 ? 1.229 -12.078 -10.593 1.00 87.00 159 TRP A N 1
ATOM 1291 C CA . TRP A 1 159 ? 0.728 -11.919 -11.951 1.00 87.00 159 TRP A CA 1
ATOM 1292 C C . TRP A 1 159 ? -0.098 -10.636 -12.083 1.00 87.00 159 TRP A C 1
ATOM 1294 O O . TRP A 1 159 ? 0.207 -9.804 -12.927 1.00 87.00 159 TRP A O 1
ATOM 1304 N N . GLU A 1 160 ? -1.052 -10.410 -11.175 1.00 84.94 160 GLU A N 1
ATOM 1305 C CA . GLU A 1 160 ? -1.814 -9.161 -11.032 1.00 84.94 160 GLU A CA 1
ATOM 1306 C C . GLU A 1 160 ? -0.886 -7.950 -10.886 1.00 84.94 160 GLU A C 1
ATOM 1308 O O . GLU A 1 160 ? -1.199 -6.855 -11.351 1.00 84.94 160 GLU A O 1
ATOM 1313 N N . ILE A 1 161 ? 0.281 -8.136 -10.255 1.00 69.44 161 ILE A N 1
ATOM 1314 C CA . ILE A 1 161 ? 1.264 -7.071 -10.093 1.00 69.44 161 ILE A CA 1
ATOM 1315 C C . ILE A 1 161 ? 1.842 -6.597 -11.429 1.00 69.44 161 ILE A C 1
ATOM 1317 O O . ILE A 1 161 ? 2.052 -5.396 -11.603 1.00 69.44 161 ILE A O 1
ATOM 1321 N N . LEU A 1 162 ? 2.099 -7.525 -12.344 1.00 70.81 162 LEU A N 1
ATOM 1322 C CA . LEU A 1 162 ? 2.800 -7.259 -13.598 1.00 70.81 162 LEU A CA 1
ATOM 1323 C C . LEU A 1 162 ? 1.867 -6.845 -14.742 1.00 70.81 162 LEU A C 1
ATOM 1325 O O . LEU A 1 162 ? 2.336 -6.337 -15.760 1.00 70.81 162 LEU A O 1
ATOM 1329 N N . LEU A 1 163 ? 0.558 -7.051 -14.589 1.00 74.31 163 LEU A N 1
ATOM 1330 C CA . LEU A 1 163 ? -0.422 -6.762 -15.631 1.00 74.31 163 LEU A CA 1
ATOM 1331 C C . LEU A 1 163 ? -0.875 -5.290 -15.612 1.00 74.31 163 LEU A C 1
ATOM 1333 O O . LEU A 1 163 ? -1.230 -4.768 -14.553 1.00 74.31 163 LEU A O 1
ATOM 1337 N N . PRO A 1 164 ? -0.925 -4.609 -16.775 1.00 70.44 164 PRO A N 1
ATOM 1338 C CA . PRO A 1 164 ? -1.613 -3.325 -16.908 1.00 70.44 164 PRO A CA 1
ATOM 1339 C C . PRO A 1 164 ? -3.097 -3.434 -16.525 1.00 70.44 164 PRO A C 1
ATOM 1341 O O . PRO A 1 164 ? -3.722 -4.461 -16.772 1.00 70.44 164 PRO A O 1
ATOM 1344 N N . GLU A 1 165 ? -3.715 -2.361 -16.020 1.00 70.75 165 GLU A N 1
ATOM 1345 C CA . GLU A 1 165 ? -5.153 -2.377 -15.670 1.00 70.75 165 GLU A CA 1
ATOM 1346 C C . G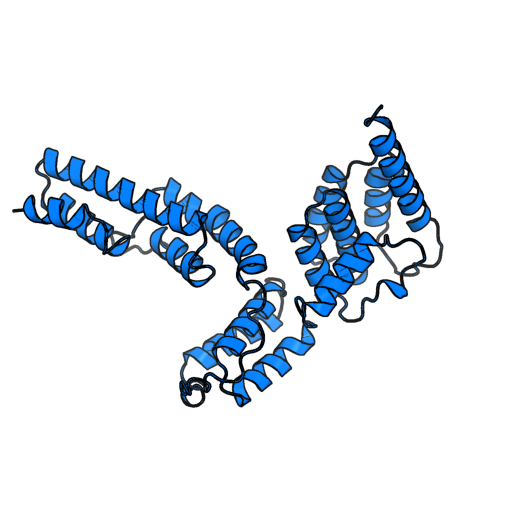LU A 1 165 ? -6.067 -2.721 -16.860 1.00 70.75 165 GLU A C 1
ATOM 1348 O O . GLU A 1 165 ? -7.145 -3.285 -16.681 1.00 70.75 165 GLU A O 1
ATOM 1353 N N . SER A 1 166 ? -5.628 -2.403 -18.079 1.00 71.69 166 SER A N 1
ATOM 1354 C CA . SER A 1 166 ? -6.338 -2.685 -19.327 1.00 71.69 166 SER A CA 1
ATOM 1355 C C . SER A 1 166 ? -6.029 -4.058 -19.934 1.00 71.69 166 SER A C 1
ATOM 1357 O O . SER A 1 166 ? -6.530 -4.360 -21.017 1.00 71.69 166 SER A O 1
ATOM 1359 N N . SER A 1 167 ? -5.189 -4.879 -19.297 1.00 78.00 167 SER A N 1
ATOM 1360 C CA . SER A 1 167 ? -4.793 -6.172 -19.857 1.00 78.00 167 SER A CA 1
ATOM 1361 C C . SER A 1 167 ? -5.953 -7.182 -19.809 1.00 78.00 167 SER A C 1
ATOM 1363 O O . SER A 1 167 ? -6.611 -7.324 -18.772 1.00 78.00 167 SER A O 1
ATOM 1365 N N . PRO A 1 168 ? -6.205 -7.929 -20.901 1.00 78.19 168 PRO A N 1
ATOM 1366 C CA . PRO A 1 168 ? -7.201 -8.999 -20.901 1.00 78.19 168 PRO A CA 1
ATOM 1367 C C . PRO A 1 168 ? -6.842 -10.135 -19.927 1.00 78.19 168 PRO A C 1
ATOM 1369 O O . PRO A 1 168 ? -7.733 -10.754 -19.345 1.00 78.19 168 PRO A O 1
ATOM 1372 N N . GLU A 1 169 ? -5.552 -10.378 -19.681 1.00 84.94 169 GLU A N 1
ATOM 1373 C CA . GLU A 1 169 ? -5.058 -11.367 -18.719 1.00 84.94 169 GLU A CA 1
ATOM 1374 C C . GLU A 1 169 ? -5.468 -11.035 -17.277 1.00 84.94 169 GLU A C 1
ATOM 1376 O O . GLU A 1 169 ? -5.639 -11.946 -16.467 1.00 84.94 169 GLU A O 1
ATOM 1381 N N . LEU A 1 170 ? -5.717 -9.761 -16.952 1.00 86.44 170 LEU A N 1
ATOM 1382 C CA . LEU A 1 170 ? -6.237 -9.380 -15.637 1.00 86.44 170 LEU A CA 1
ATOM 1383 C C . LEU A 1 170 ? -7.631 -9.985 -15.399 1.00 86.44 170 LEU A C 1
ATOM 1385 O O . LEU A 1 170 ? -7.970 -10.356 -14.274 1.00 86.44 170 LEU A O 1
ATOM 1389 N N . GLY A 1 171 ? -8.423 -10.149 -16.465 1.00 88.31 171 GLY A N 1
ATOM 1390 C CA . GLY A 1 171 ? -9.685 -10.887 -16.427 1.00 88.31 171 GLY A CA 1
ATOM 1391 C C . GLY A 1 171 ? -9.488 -12.360 -16.067 1.00 88.31 171 GLY A C 1
ATOM 1392 O O . GLY A 1 171 ? -10.256 -12.903 -15.273 1.00 88.31 171 GLY A O 1
ATOM 1393 N N . ASN A 1 172 ? -8.418 -12.988 -16.566 1.00 89.50 172 ASN A N 1
ATOM 1394 C CA . ASN A 1 172 ? -8.072 -14.364 -16.207 1.00 89.50 172 ASN A CA 1
ATOM 1395 C C . ASN A 1 172 ? -7.674 -14.464 -14.734 1.00 89.50 172 ASN A C 1
ATOM 1397 O O . ASN A 1 172 ? -8.158 -15.356 -14.045 1.00 89.50 172 ASN A O 1
ATOM 1401 N N . VAL A 1 173 ? -6.846 -13.544 -14.228 1.00 91.44 173 VAL A N 1
ATOM 1402 C CA . VAL A 1 173 ? -6.437 -13.531 -12.812 1.00 91.44 173 VAL A CA 1
ATOM 1403 C C . VAL A 1 173 ? -7.644 -13.379 -11.881 1.00 91.44 173 VAL A C 1
ATOM 1405 O O . VAL A 1 173 ? -7.778 -14.140 -10.922 1.00 91.44 173 VAL A O 1
ATOM 1408 N N . LYS A 1 174 ? -8.565 -12.457 -12.195 1.00 92.31 174 LYS A N 1
ATOM 1409 C CA . LYS A 1 174 ? -9.819 -12.283 -11.442 1.00 92.31 174 LYS A CA 1
ATOM 1410 C C . LYS A 1 174 ? -10.668 -13.550 -11.461 1.00 92.31 174 LYS A C 1
ATOM 1412 O O . LYS A 1 174 ? -11.069 -14.020 -10.400 1.00 92.31 174 LYS A O 1
ATOM 1417 N N . LYS A 1 175 ? -10.859 -14.144 -12.642 1.00 92.44 175 LYS A N 1
ATOM 1418 C CA . LYS A 1 175 ? -11.595 -15.402 -12.802 1.00 92.44 175 LYS A CA 1
ATOM 1419 C C . LYS A 1 175 ? -10.967 -16.543 -11.998 1.00 92.44 175 LYS A C 1
ATOM 1421 O O . LYS A 1 175 ? -11.687 -17.267 -11.325 1.00 92.44 175 LYS A O 1
ATOM 1426 N N . TRP A 1 176 ? -9.640 -16.684 -12.010 1.00 91.25 176 TRP A N 1
ATOM 1427 C CA . TRP A 1 176 ? -8.944 -17.679 -11.190 1.00 91.25 176 TRP A CA 1
ATOM 1428 C C . TRP A 1 176 ? -9.205 -17.465 -9.698 1.00 91.25 176 TRP A C 1
ATOM 1430 O O . TRP A 1 176 ? -9.504 -18.427 -8.994 1.00 91.25 176 TRP A O 1
ATOM 1440 N N . ARG A 1 177 ? -9.148 -16.219 -9.210 1.00 90.50 177 ARG A N 1
ATOM 1441 C CA . ARG A 1 177 ? -9.439 -15.908 -7.802 1.00 90.50 177 ARG A CA 1
ATOM 1442 C C . ARG A 1 177 ? -10.900 -16.217 -7.446 1.00 90.50 177 ARG A C 1
ATOM 1444 O O . ARG A 1 177 ? -11.152 -16.786 -6.387 1.00 90.50 177 ARG A O 1
ATOM 1451 N N . GLU A 1 178 ? -11.846 -15.921 -8.336 1.00 89.81 178 GLU A N 1
ATOM 1452 C CA . GLU A 1 178 ? -13.261 -16.295 -8.184 1.00 89.81 178 GLU A CA 1
ATOM 1453 C C . GLU A 1 178 ? -13.468 -17.819 -8.185 1.00 89.81 178 GLU A C 1
ATOM 1455 O O . GLU A 1 178 ? -14.186 -18.343 -7.333 1.00 89.81 178 GLU A O 1
ATOM 1460 N N . ASP A 1 179 ? -12.816 -18.558 -9.086 1.00 86.88 179 ASP A N 1
ATOM 1461 C CA . ASP A 1 179 ? -12.884 -20.025 -9.165 1.00 86.88 179 ASP A CA 1
ATOM 1462 C C . ASP A 1 179 ? -12.292 -20.690 -7.904 1.00 86.88 179 ASP A C 1
ATOM 1464 O O . ASP A 1 179 ? -12.810 -21.704 -7.420 1.00 86.88 179 ASP A O 1
ATOM 1468 N N . ILE A 1 180 ? -11.240 -20.094 -7.328 1.00 85.06 180 ILE A N 1
ATOM 1469 C CA . ILE A 1 180 ? -10.664 -20.512 -6.044 1.00 85.06 180 ILE A CA 1
ATOM 1470 C C . ILE A 1 180 ? -11.652 -20.235 -4.908 1.00 85.06 180 ILE A C 1
ATOM 1472 O O . ILE A 1 180 ? -11.975 -21.147 -4.152 1.00 85.06 180 ILE A O 1
ATOM 1476 N N . GLN A 1 181 ? -12.189 -19.017 -4.804 1.00 83.38 181 GLN A N 1
ATOM 1477 C CA . GLN A 1 181 ? -13.093 -18.622 -3.716 1.00 83.38 181 GLN A CA 1
ATOM 1478 C C . GLN A 1 181 ? -14.456 -19.324 -3.758 1.00 83.38 181 GLN A C 1
ATOM 1480 O O . GLN A 1 181 ? -15.010 -19.659 -2.713 1.00 83.38 181 GLN A O 1
ATOM 1485 N N . SER A 1 182 ? -14.995 -19.592 -4.948 1.00 82.19 182 SER A N 1
ATOM 1486 C CA . SER A 1 182 ? -16.324 -20.192 -5.157 1.00 82.19 182 SER A CA 1
ATOM 1487 C C . SER A 1 182 ? -16.401 -21.686 -4.822 1.00 82.19 182 SER A C 1
ATOM 1489 O O . SER A 1 182 ? -17.378 -22.352 -5.154 1.00 82.19 182 SER A O 1
ATOM 1491 N N . SER A 1 183 ? -15.396 -22.237 -4.137 1.00 64.75 183 SER A N 1
ATOM 1492 C CA . SER A 1 183 ? -15.287 -23.636 -3.703 1.00 64.75 183 SER A CA 1
ATOM 1493 C C . SER A 1 183 ? -15.180 -24.697 -4.799 1.00 64.75 183 SER A C 1
ATOM 1495 O O . SER A 1 183 ? -14.883 -25.854 -4.499 1.00 64.75 183 SER A O 1
ATOM 1497 N N . LYS A 1 184 ? -15.296 -24.304 -6.073 1.00 68.50 184 LYS A N 1
ATOM 1498 C CA . LYS A 1 184 ? -15.107 -25.191 -7.228 1.00 68.50 184 LYS A CA 1
ATOM 1499 C C . LYS A 1 184 ? -13.709 -25.819 -7.249 1.00 68.50 184 LYS A C 1
ATOM 1501 O O . LYS A 1 184 ? -13.548 -26.941 -7.719 1.00 68.50 184 LYS A O 1
ATOM 1506 N N . ILE A 1 185 ? -12.725 -25.109 -6.691 1.00 63.19 185 ILE A N 1
ATOM 1507 C CA . ILE A 1 185 ? -11.335 -25.553 -6.552 1.00 63.19 185 ILE A CA 1
ATOM 1508 C C . ILE A 1 185 ? -10.959 -25.853 -5.085 1.00 63.19 185 ILE A C 1
ATOM 1510 O O . ILE A 1 185 ? -10.134 -26.734 -4.851 1.00 63.19 185 ILE A O 1
ATOM 1514 N N . LEU A 1 186 ? -11.585 -25.221 -4.077 1.00 53.91 186 LEU A N 1
ATOM 1515 C CA . LEU A 1 186 ? -11.231 -25.446 -2.656 1.00 53.91 186 LEU A CA 1
ATOM 1516 C C . LEU A 1 186 ? -11.423 -26.892 -2.182 1.00 53.91 186 LEU A C 1
ATOM 1518 O O . LEU A 1 186 ? -10.714 -27.310 -1.274 1.00 53.91 186 LEU A O 1
ATOM 1522 N N . GLY A 1 187 ? -12.284 -27.691 -2.826 1.00 63.50 187 GLY A N 1
ATOM 1523 C CA . GLY A 1 187 ? -12.349 -29.137 -2.564 1.00 63.50 187 GLY A CA 1
ATOM 1524 C C . GLY A 1 187 ? -11.026 -29.879 -2.832 1.00 63.50 187 GLY A C 1
ATOM 1525 O O . GLY A 1 187 ? -10.834 -31.000 -2.367 1.00 63.50 187 GLY A O 1
ATOM 1526 N N . GLN A 1 188 ? -10.097 -29.258 -3.564 1.00 57.47 188 GLN A N 1
ATOM 1527 C CA . GLN A 1 188 ? -8.754 -29.767 -3.832 1.00 57.47 188 GLN A CA 1
ATOM 1528 C C . GLN A 1 188 ? -7.698 -29.155 -2.896 1.00 57.47 188 GLN A C 1
ATOM 1530 O O . GLN A 1 188 ? -6.717 -29.832 -2.608 1.00 57.47 188 GLN A O 1
ATOM 1535 N N . CYS A 1 189 ? -7.926 -27.961 -2.345 1.00 55.75 189 CYS A N 1
ATOM 1536 C CA . CYS A 1 189 ? -7.084 -27.299 -1.340 1.00 55.75 189 CYS A CA 1
ATOM 1537 C C . CYS A 1 189 ? -7.325 -27.873 0.071 1.00 55.75 189 CYS A C 1
ATOM 1539 O O . CYS A 1 189 ? -7.761 -27.163 0.974 1.00 55.75 189 CYS A O 1
ATOM 1541 N N . SER A 1 190 ? -7.087 -29.169 0.280 1.00 51.84 190 SER A N 1
ATOM 1542 C CA . SER A 1 190 ? -7.039 -29.706 1.646 1.00 51.84 190 SER A CA 1
ATOM 1543 C C . SER A 1 190 ? -5.732 -29.264 2.291 1.00 51.84 190 SER A C 1
ATOM 1545 O O . SER A 1 190 ? -4.669 -29.461 1.704 1.00 51.84 190 SER A O 1
ATOM 1547 N N . SER A 1 191 ? -5.815 -28.693 3.491 1.00 48.53 191 SER A N 1
ATOM 1548 C CA . SER A 1 191 ? -4.693 -28.322 4.353 1.00 48.53 191 SER A CA 1
ATOM 1549 C C . SER A 1 191 ? -3.908 -29.564 4.787 1.00 48.53 191 SER A C 1
ATOM 1551 O O . SER A 1 191 ? -4.015 -30.024 5.920 1.00 48.53 191 SER A O 1
ATOM 1553 N N . ASN A 1 192 ? -3.149 -30.150 3.869 1.00 46.84 192 ASN A N 1
ATOM 1554 C CA . ASN A 1 192 ? -2.099 -31.086 4.217 1.00 46.84 192 ASN A CA 1
ATOM 1555 C C . ASN A 1 192 ? -0.884 -30.233 4.568 1.00 46.84 192 ASN A C 1
ATOM 1557 O O . ASN A 1 192 ? -0.169 -29.758 3.689 1.00 46.84 192 ASN A O 1
ATOM 1561 N N . GLU A 1 193 ? -0.716 -29.987 5.862 1.00 45.91 193 GLU A N 1
ATOM 1562 C CA . GLU A 1 193 ? 0.470 -29.349 6.420 1.00 45.91 193 GLU A CA 1
ATOM 1563 C C . GLU A 1 193 ? 1.708 -30.147 5.956 1.00 45.91 193 GLU A C 1
ATOM 1565 O O . GLU A 1 193 ? 1.777 -31.358 6.199 1.00 45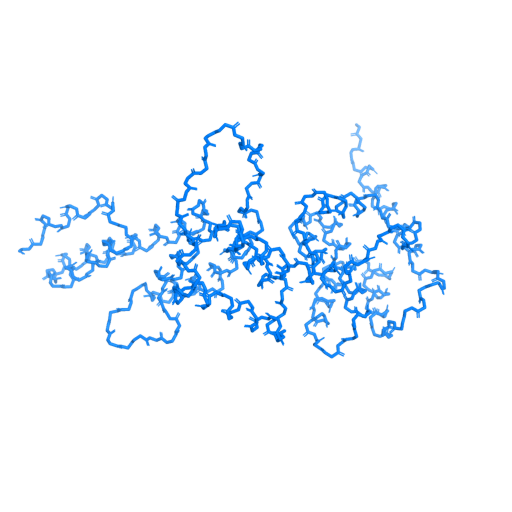.91 193 GLU A O 1
ATOM 1570 N N . PRO A 1 194 ? 2.651 -29.548 5.206 1.00 45.72 194 PRO A N 1
ATOM 1571 C CA . PRO A 1 194 ? 3.821 -30.277 4.741 1.00 45.72 194 PRO A CA 1
ATOM 1572 C C . PRO A 1 194 ? 4.679 -30.706 5.937 1.00 45.72 194 PRO A C 1
ATOM 1574 O O . PRO A 1 194 ? 4.903 -29.939 6.873 1.00 45.72 194 PRO A O 1
ATOM 1577 N N . SER A 1 195 ? 5.162 -31.950 5.890 1.00 40.03 195 SER A N 1
ATOM 1578 C CA . SER A 1 195 ? 6.023 -32.533 6.922 1.00 40.03 195 SER A CA 1
ATOM 1579 C C . SER A 1 195 ? 7.271 -31.654 7.170 1.00 40.03 195 SER A C 1
ATOM 1581 O O . SER A 1 195 ? 7.854 -31.173 6.194 1.00 40.03 195 SER A O 1
ATOM 1583 N N . PRO A 1 196 ? 7.715 -31.436 8.429 1.00 45.22 196 PRO A N 1
ATOM 1584 C CA . PRO A 1 196 ? 8.652 -30.360 8.792 1.00 45.22 196 PRO A CA 1
ATOM 1585 C C . PRO A 1 196 ? 10.087 -30.452 8.242 1.00 45.22 196 PRO A C 1
ATOM 1587 O O . PRO A 1 196 ? 10.896 -29.575 8.533 1.00 45.22 196 PRO A O 1
ATOM 1590 N N . GLU A 1 197 ? 10.448 -31.488 7.486 1.00 36.94 197 GLU A N 1
ATOM 1591 C CA . GLU A 1 197 ? 11.857 -31.866 7.306 1.00 36.94 197 GLU A CA 1
ATOM 1592 C C . GLU A 1 197 ? 12.481 -31.490 5.947 1.00 36.94 197 GLU A C 1
ATOM 1594 O O . GLU A 1 197 ? 13.639 -31.808 5.692 1.00 36.94 197 GLU A O 1
ATOM 1599 N N . GLN A 1 198 ? 11.773 -30.765 5.070 1.00 38.34 198 GLN A N 1
ATOM 1600 C CA . GLN A 1 198 ? 12.315 -30.333 3.765 1.00 38.34 198 GLN A CA 1
ATOM 1601 C C . GLN A 1 198 ? 11.916 -28.906 3.354 1.00 38.34 198 GLN A C 1
ATOM 1603 O O . GLN A 1 198 ? 11.541 -28.660 2.207 1.00 38.34 198 GLN A O 1
ATOM 1608 N N . LEU A 1 199 ? 12.013 -27.931 4.262 1.00 38.59 199 LEU A N 1
ATOM 1609 C CA . LEU A 1 199 ? 11.893 -26.525 3.865 1.00 38.59 199 LEU A CA 1
ATOM 1610 C C . LEU A 1 199 ? 13.260 -25.976 3.410 1.00 38.59 199 LEU A C 1
ATOM 1612 O O . LEU A 1 199 ? 14.191 -25.941 4.219 1.00 38.59 199 LEU A O 1
ATOM 1616 N N . PRO A 1 200 ? 13.412 -25.524 2.146 1.00 38.53 200 PRO A N 1
ATOM 1617 C CA . PRO A 1 200 ? 14.588 -24.760 1.733 1.00 38.53 200 PRO A CA 1
ATOM 1618 C C . PRO A 1 200 ? 14.716 -23.477 2.579 1.00 38.53 200 PRO A C 1
ATOM 1620 O O . PRO A 1 200 ? 13.726 -23.031 3.170 1.00 38.53 200 PRO A O 1
ATOM 1623 N N . PRO A 1 201 ? 15.917 -22.866 2.658 1.00 38.78 201 PRO A N 1
ATOM 1624 C CA . PRO A 1 201 ? 16.132 -21.649 3.438 1.00 38.78 201 PRO A CA 1
ATOM 1625 C C . PRO A 1 201 ? 15.072 -20.603 3.087 1.00 38.78 201 PRO A C 1
ATOM 1627 O O . PRO A 1 201 ? 14.853 -20.330 1.905 1.00 38.78 201 PRO A O 1
ATOM 1630 N N . ARG A 1 202 ? 14.404 -20.047 4.115 1.00 36.97 202 ARG A N 1
ATOM 1631 C CA . ARG A 1 202 ? 13.381 -19.002 3.952 1.00 36.97 202 ARG A CA 1
ATOM 1632 C C . ARG A 1 202 ? 13.933 -17.930 3.009 1.00 36.97 202 ARG A C 1
ATOM 1634 O O . ARG A 1 202 ? 14.903 -17.268 3.390 1.00 36.97 202 ARG A O 1
ATOM 1641 N N . PRO A 1 203 ? 13.358 -17.746 1.808 1.00 38.88 203 PRO A N 1
ATOM 1642 C CA . PRO A 1 203 ? 13.764 -16.648 0.953 1.00 38.88 203 PRO A CA 1
ATOM 1643 C C . PRO A 1 203 ? 13.534 -15.344 1.716 1.00 38.88 203 PRO A C 1
ATOM 1645 O O . PRO A 1 203 ? 12.544 -15.204 2.444 1.00 38.88 203 PRO A O 1
ATOM 1648 N N . LEU A 1 204 ? 14.479 -14.412 1.576 1.00 37.84 204 LEU A N 1
ATOM 1649 C CA . LEU A 1 204 ? 14.338 -13.050 2.080 1.00 37.84 204 LEU A CA 1
ATOM 1650 C C . LEU A 1 204 ? 12.948 -12.529 1.700 1.00 37.84 204 LEU A C 1
ATOM 1652 O O . LEU A 1 204 ? 12.457 -12.736 0.590 1.00 37.84 204 LEU A O 1
ATOM 1656 N N . THR A 1 205 ? 12.285 -11.977 2.705 1.00 45.25 205 THR A N 1
ATOM 1657 C CA . THR A 1 205 ? 10.837 -11.888 2.829 1.00 45.25 205 THR A CA 1
ATOM 1658 C C . THR A 1 205 ? 10.159 -11.275 1.606 1.00 45.25 205 THR A C 1
ATOM 1660 O O . THR A 1 205 ? 10.445 -10.155 1.186 1.00 45.25 205 THR A O 1
ATOM 1663 N N . SER A 1 206 ? 9.141 -11.988 1.122 1.00 51.97 206 SER A N 1
ATOM 1664 C CA . SER A 1 206 ? 8.108 -11.537 0.182 1.00 51.97 206 SER A CA 1
ATOM 1665 C C . SER A 1 206 ? 7.536 -10.134 0.476 1.00 51.97 206 SER A C 1
ATOM 1667 O O . SER A 1 206 ? 6.911 -9.548 -0.405 1.00 51.97 206 SER A O 1
ATOM 1669 N N . CYS A 1 207 ? 7.746 -9.565 1.672 1.00 56.88 207 CYS A N 1
ATOM 1670 C CA . CYS A 1 207 ? 7.370 -8.185 1.986 1.00 56.88 207 CYS A CA 1
ATOM 1671 C C . CYS A 1 207 ? 8.167 -7.132 1.205 1.00 56.88 207 CYS A C 1
ATOM 1673 O O . CYS A 1 207 ? 7.683 -6.021 1.152 1.00 56.88 207 CYS A O 1
ATOM 1675 N N . GLY A 1 208 ? 9.327 -7.398 0.590 1.00 55.31 208 GLY A N 1
ATOM 1676 C CA . GLY A 1 208 ? 10.078 -6.343 -0.121 1.00 55.31 208 GLY A CA 1
ATOM 1677 C C . GLY A 1 208 ? 9.281 -5.687 -1.260 1.00 55.31 208 GLY A C 1
ATOM 1678 O O . GLY A 1 208 ? 9.008 -4.493 -1.231 1.00 55.31 208 GLY A O 1
ATOM 1679 N N . VAL A 1 209 ? 8.824 -6.492 -2.222 1.00 55.72 209 VAL A N 1
ATOM 1680 C CA . VAL A 1 209 ? 8.009 -6.019 -3.360 1.00 55.72 209 VAL A CA 1
ATOM 1681 C C . VAL A 1 209 ? 6.571 -5.692 -2.932 1.00 55.72 209 VAL A C 1
ATOM 1683 O O . VAL A 1 209 ? 5.941 -4.782 -3.471 1.00 55.72 209 VAL A O 1
ATOM 1686 N N . ILE A 1 210 ? 6.038 -6.407 -1.934 1.00 69.06 210 ILE A N 1
ATOM 1687 C CA . ILE A 1 210 ? 4.698 -6.137 -1.395 1.00 69.06 210 ILE A CA 1
ATOM 1688 C C . ILE A 1 210 ? 4.674 -4.814 -0.613 1.00 69.06 210 ILE A C 1
ATOM 1690 O O . ILE A 1 210 ? 3.671 -4.105 -0.666 1.00 69.06 210 ILE A O 1
ATOM 1694 N N . ARG A 1 211 ? 5.777 -4.429 0.041 1.00 73.06 211 ARG A N 1
ATOM 1695 C CA . ARG A 1 211 ? 5.898 -3.189 0.815 1.00 73.06 211 ARG A CA 1
ATOM 1696 C C . ARG A 1 211 ? 5.674 -1.963 -0.055 1.00 73.06 211 ARG A C 1
ATOM 1698 O O . ARG A 1 211 ? 4.911 -1.118 0.380 1.00 73.06 211 ARG A O 1
ATOM 1705 N N . PHE A 1 212 ? 6.190 -1.901 -1.286 1.00 66.75 212 PHE A N 1
ATOM 1706 C CA . PHE A 1 212 ? 5.895 -0.786 -2.201 1.00 66.75 212 PHE A CA 1
ATOM 1707 C C . PHE A 1 212 ? 4.389 -0.580 -2.405 1.00 66.75 212 PHE A C 1
ATOM 1709 O O . PHE A 1 212 ? 3.866 0.533 -2.409 1.00 66.75 212 PHE A O 1
ATOM 1716 N N . ARG A 1 213 ? 3.659 -1.684 -2.599 1.00 64.94 213 ARG A N 1
ATOM 1717 C CA . ARG A 1 213 ? 2.214 -1.647 -2.835 1.00 64.94 213 ARG A CA 1
ATOM 1718 C C . ARG A 1 213 ? 1.434 -1.386 -1.567 1.00 64.94 213 ARG A C 1
ATOM 1720 O O . ARG A 1 213 ? 0.427 -0.698 -1.644 1.00 64.94 213 ARG A O 1
ATOM 1727 N N . VAL A 1 214 ? 1.894 -1.894 -0.429 1.00 79.88 214 VAL A N 1
ATOM 1728 C CA . VAL A 1 214 ? 1.341 -1.550 0.881 1.00 79.88 214 VAL A CA 1
ATOM 1729 C C . VAL A 1 214 ? 1.566 -0.072 1.164 1.00 79.88 214 VAL A C 1
ATOM 1731 O O . VAL A 1 214 ? 0.629 0.602 1.558 1.00 79.88 214 VAL A O 1
ATOM 1734 N N . GLU A 1 215 ? 2.741 0.470 0.868 1.00 83.25 215 GLU A N 1
ATOM 1735 C CA . GLU A 1 215 ? 3.037 1.891 0.999 1.00 83.25 215 GLU A CA 1
ATOM 1736 C C . GLU A 1 215 ? 2.162 2.722 0.062 1.00 83.25 215 GLU A C 1
ATOM 1738 O O . GLU A 1 215 ? 1.546 3.685 0.508 1.00 83.25 215 GLU A O 1
ATOM 1743 N N . LYS A 1 216 ? 2.006 2.324 -1.205 1.00 78.69 216 LYS A N 1
ATOM 1744 C CA . LYS A 1 216 ? 1.100 2.992 -2.150 1.00 78.69 216 LYS A CA 1
ATOM 1745 C C . LYS A 1 216 ? -0.365 2.898 -1.709 1.00 78.69 216 LYS A C 1
ATOM 1747 O O . LYS A 1 216 ? -1.066 3.900 -1.729 1.00 78.69 216 LYS A O 1
ATOM 1752 N N . LEU A 1 217 ? -0.828 1.727 -1.274 1.00 80.44 217 LEU A N 1
ATOM 1753 C CA . LEU A 1 217 ? -2.177 1.505 -0.745 1.00 80.44 217 LEU A CA 1
ATOM 1754 C C . LEU A 1 217 ? -2.420 2.370 0.497 1.00 80.44 217 LEU A C 1
ATOM 1756 O O . LEU A 1 217 ? -3.433 3.061 0.584 1.00 80.44 217 LEU A O 1
ATOM 1760 N N . VAL A 1 218 ? -1.472 2.385 1.432 1.00 85.25 218 VAL A N 1
ATOM 1761 C CA . VAL A 1 218 ? -1.555 3.187 2.652 1.00 85.25 218 VAL A CA 1
ATOM 1762 C C . VAL A 1 218 ? -1.541 4.672 2.311 1.00 85.25 218 VAL A C 1
ATOM 1764 O O . VAL A 1 218 ? -2.443 5.383 2.733 1.00 85.25 218 VAL A O 1
ATOM 1767 N N . THR A 1 219 ? -0.589 5.153 1.515 1.00 81.75 219 THR A N 1
ATOM 1768 C CA . THR A 1 219 ? -0.444 6.585 1.206 1.00 81.75 219 THR A CA 1
ATOM 1769 C C . THR A 1 219 ? -1.555 7.126 0.309 1.00 81.75 219 THR A C 1
ATOM 1771 O O . THR A 1 219 ? -2.028 8.235 0.547 1.00 81.75 219 THR A O 1
ATOM 1774 N N . GLN A 1 220 ? -1.997 6.369 -0.699 1.00 81.44 220 GLN A N 1
ATOM 1775 C CA . GLN A 1 220 ? -2.968 6.845 -1.691 1.00 81.44 220 GLN A CA 1
ATOM 1776 C C . GLN A 1 220 ? -4.418 6.549 -1.310 1.00 81.44 220 GLN A C 1
ATOM 1778 O O . GLN A 1 220 ? -5.290 7.339 -1.661 1.00 81.44 220 GLN A O 1
ATOM 1783 N N . ASN A 1 221 ? -4.682 5.463 -0.575 1.00 80.06 221 ASN A N 1
ATOM 1784 C CA . ASN A 1 221 ? -6.053 5.053 -0.257 1.00 80.06 221 ASN A CA 1
ATOM 1785 C C . ASN A 1 221 ? -6.349 5.172 1.241 1.00 80.06 221 ASN A C 1
ATOM 1787 O O . ASN A 1 221 ? -7.346 5.785 1.618 1.00 80.06 221 ASN A O 1
ATOM 1791 N N . CYS A 1 222 ? -5.488 4.645 2.119 1.00 84.75 222 CYS A N 1
ATOM 1792 C CA . CYS A 1 222 ? -5.821 4.579 3.546 1.00 84.75 222 CYS A CA 1
ATOM 1793 C C . CYS A 1 222 ? -5.632 5.925 4.267 1.00 84.75 222 CYS A C 1
ATOM 1795 O O . CYS A 1 222 ? -6.495 6.344 5.039 1.00 84.75 222 CYS A O 1
ATOM 1797 N N . GLN A 1 223 ? -4.539 6.639 3.993 1.00 81.62 223 GLN A N 1
ATOM 1798 C CA . GLN A 1 223 ? -4.181 7.895 4.655 1.00 81.62 223 GLN A CA 1
ATOM 1799 C C . GLN A 1 223 ? -5.186 9.025 4.369 1.00 81.62 223 GLN A C 1
ATOM 1801 O O . GLN A 1 223 ? -5.527 9.759 5.304 1.00 81.62 223 GLN A O 1
ATOM 1806 N N . PRO A 1 224 ? -5.727 9.180 3.142 1.00 80.75 224 PRO A N 1
ATOM 1807 C CA . PRO A 1 224 ? -6.795 10.144 2.896 1.00 80.75 224 PRO A CA 1
ATOM 1808 C C . PRO A 1 224 ? -8.069 9.824 3.683 1.00 80.75 224 PRO A C 1
ATOM 1810 O O . PRO A 1 224 ? -8.681 10.739 4.234 1.00 80.75 224 PRO A O 1
ATOM 1813 N N . LEU A 1 225 ? -8.436 8.542 3.815 1.00 78.75 225 LEU A N 1
ATOM 1814 C CA . LEU A 1 225 ? -9.587 8.117 4.622 1.00 78.75 225 LEU A CA 1
ATOM 1815 C C . LEU A 1 225 ? -9.364 8.402 6.115 1.00 78.75 225 LEU A C 1
ATOM 1817 O O . LEU A 1 225 ? -10.271 8.899 6.788 1.00 78.75 225 LEU A O 1
ATOM 1821 N N . LEU A 1 226 ? -8.147 8.161 6.612 1.00 78.12 226 LEU A N 1
ATOM 1822 C CA . LEU A 1 226 ? -7.730 8.490 7.977 1.00 78.12 226 LEU A CA 1
ATOM 1823 C C . LEU A 1 226 ? -7.811 10.007 8.232 1.00 78.12 226 LEU A C 1
ATOM 1825 O O . LEU A 1 226 ? -8.391 10.450 9.222 1.00 78.12 226 LEU A O 1
ATOM 1829 N N . THR A 1 227 ? -7.296 10.813 7.301 1.00 77.75 227 THR A N 1
ATOM 1830 C CA . THR A 1 227 ? -7.277 12.286 7.388 1.00 77.75 227 THR A CA 1
ATOM 1831 C C . THR A 1 227 ? -8.684 12.878 7.312 1.00 77.75 227 THR A C 1
ATOM 1833 O O . THR A 1 227 ? -9.023 13.794 8.062 1.00 77.75 227 THR A O 1
ATOM 1836 N N . ALA A 1 228 ? -9.542 12.307 6.463 1.00 70.56 228 ALA A N 1
ATOM 1837 C CA . ALA A 1 228 ? -10.959 12.644 6.370 1.00 70.56 228 ALA A CA 1
ATOM 1838 C C . ALA A 1 228 ? -11.783 12.144 7.572 1.00 70.56 228 ALA A C 1
ATOM 1840 O O . ALA A 1 228 ? -12.995 12.358 7.613 1.00 70.56 228 ALA A O 1
ATOM 1841 N N . LYS A 1 229 ? -11.147 11.477 8.549 1.00 82.12 229 LYS A N 1
ATOM 1842 C CA . LYS A 1 229 ? -11.773 10.887 9.741 1.00 82.12 229 LYS A CA 1
ATOM 1843 C C . LYS A 1 229 ? -12.874 9.874 9.409 1.00 82.12 229 LYS A C 1
ATOM 1845 O O . LYS A 1 229 ? -13.802 9.674 10.194 1.00 82.12 229 LYS A O 1
ATOM 1850 N N . ARG A 1 230 ? -12.767 9.201 8.257 1.00 77.69 230 ARG A N 1
ATOM 1851 C CA . ARG A 1 230 ? -13.665 8.123 7.810 1.00 77.69 230 ARG A CA 1
ATOM 1852 C C . ARG A 1 230 ? -13.201 6.773 8.361 1.00 77.69 230 ARG A C 1
ATOM 1854 O O . ARG A 1 230 ? -12.907 5.841 7.617 1.00 77.69 230 ARG A O 1
ATOM 1861 N N . TYR A 1 231 ? -13.095 6.693 9.684 1.00 77.31 231 TYR A N 1
ATOM 1862 C CA . TYR A 1 231 ? -12.475 5.560 10.370 1.00 77.31 231 TYR A CA 1
ATOM 1863 C C . TYR A 1 231 ? -13.298 4.275 10.263 1.00 77.31 231 TYR A C 1
ATOM 1865 O O . TYR A 1 231 ? -12.778 3.250 9.829 1.00 77.31 231 TYR A O 1
ATOM 1873 N N . ILE A 1 232 ? -14.587 4.357 10.603 1.00 73.81 232 ILE A N 1
ATOM 1874 C CA . ILE A 1 232 ? -15.569 3.271 10.514 1.00 73.81 232 ILE A CA 1
ATOM 1875 C C . ILE A 1 232 ? -16.886 3.865 10.009 1.00 73.81 232 ILE A C 1
ATOM 1877 O O . ILE A 1 232 ? -17.272 4.968 10.403 1.00 73.81 232 ILE A O 1
ATOM 1881 N N . ALA A 1 233 ? -17.578 3.148 9.126 1.00 67.56 233 ALA A N 1
ATOM 1882 C CA . ALA A 1 233 ? -18.884 3.545 8.627 1.00 67.56 233 ALA A CA 1
ATOM 1883 C C . ALA A 1 233 ? -19.937 3.327 9.722 1.00 67.56 233 ALA A C 1
ATOM 1885 O O . ALA A 1 233 ? -20.371 2.206 9.975 1.00 67.56 233 ALA A O 1
ATOM 1886 N N . THR A 1 234 ? -20.359 4.410 10.372 1.00 55.59 234 THR A N 1
ATOM 1887 C CA . THR A 1 234 ? -21.523 4.414 11.263 1.00 55.59 234 THR A CA 1
ATOM 1888 C C . THR A 1 234 ? -22.753 4.843 10.463 1.00 55.59 234 THR A C 1
ATOM 1890 O O . THR A 1 234 ? -23.032 6.035 10.344 1.00 55.59 234 THR A O 1
ATOM 1893 N N . GLY A 1 235 ? -23.466 3.890 9.862 1.00 53.00 235 GLY A N 1
ATOM 1894 C CA . GLY A 1 235 ? -24.714 4.158 9.137 1.00 53.00 235 GLY A CA 1
ATOM 1895 C C . GLY A 1 235 ? -24.955 3.234 7.934 1.00 53.00 235 GLY A C 1
ATOM 1896 O O . GLY A 1 235 ? -24.026 2.575 7.471 1.00 53.00 235 GLY A O 1
ATOM 1897 N N . PRO A 1 236 ? -26.193 3.186 7.402 1.00 47.41 236 PRO A N 1
ATOM 1898 C CA . PRO A 1 236 ? -26.560 2.336 6.262 1.00 47.41 236 PRO A CA 1
ATOM 1899 C C . PRO A 1 236 ? -25.918 2.778 4.937 1.00 47.41 236 PRO A C 1
ATOM 1901 O O . PRO A 1 236 ? -25.893 2.017 3.972 1.00 47.41 236 PRO A O 1
ATOM 1904 N N . THR A 1 237 ? -25.367 3.989 4.871 1.00 43.50 237 THR A N 1
ATOM 1905 C CA . THR A 1 237 ? -24.665 4.495 3.691 1.00 43.50 237 THR A CA 1
ATOM 1906 C C . THR A 1 237 ? -23.200 4.072 3.730 1.00 43.50 237 THR A C 1
ATOM 1908 O O . THR A 1 237 ? -22.322 4.862 4.082 1.00 43.50 237 THR A O 1
ATOM 1911 N N . LYS A 1 238 ? -22.923 2.819 3.351 1.00 52.03 238 LYS A N 1
ATOM 1912 C CA . LYS A 1 238 ? -21.582 2.454 2.882 1.00 52.03 238 LYS A CA 1
ATOM 1913 C C . LYS A 1 238 ? -21.297 3.293 1.639 1.00 52.03 238 LYS A C 1
ATOM 1915 O O . LYS A 1 238 ? -21.912 3.089 0.596 1.00 52.03 238 LYS A O 1
ATOM 1920 N N . THR A 1 239 ? -20.406 4.270 1.754 1.00 55.28 239 THR A N 1
ATOM 1921 C CA . THR A 1 239 ? -19.827 4.900 0.568 1.00 55.28 239 THR A CA 1
ATOM 1922 C C . THR A 1 239 ? -19.034 3.849 -0.202 1.00 55.28 239 THR A C 1
ATOM 1924 O O . THR A 1 239 ? -18.427 2.967 0.405 1.00 55.28 239 THR A O 1
ATOM 1927 N N . VAL A 1 240 ? -19.015 3.958 -1.531 1.00 56.16 240 VAL A N 1
ATOM 1928 C CA . VAL A 1 240 ? -18.296 3.032 -2.431 1.00 56.16 240 VAL A CA 1
ATOM 1929 C C . VAL A 1 240 ? -16.797 2.940 -2.086 1.00 56.16 240 VAL A C 1
ATOM 1931 O O . VAL A 1 240 ? -16.157 1.934 -2.359 1.00 56.16 240 VAL A O 1
ATOM 1934 N N . GLU A 1 241 ? -16.254 3.965 -1.425 1.00 60.06 241 GLU A N 1
ATOM 1935 C CA . GLU A 1 241 ? -14.831 4.121 -1.097 1.00 60.06 241 GLU A CA 1
ATOM 1936 C C . GLU A 1 241 ? -14.357 3.351 0.157 1.00 60.06 241 GLU A C 1
ATOM 1938 O O . GLU A 1 241 ? -13.177 3.413 0.492 1.00 60.06 241 GLU A O 1
ATOM 1943 N N . GLY A 1 242 ? -15.238 2.615 0.849 1.00 77.19 242 GLY A N 1
ATOM 1944 C CA . GLY A 1 242 ? -14.876 1.860 2.059 1.00 77.19 242 GLY A CA 1
ATOM 1945 C C . GLY A 1 242 ? -14.497 2.743 3.259 1.00 77.19 242 GLY A C 1
ATOM 1946 O O . GLY A 1 242 ? -14.744 3.951 3.283 1.00 77.19 242 GLY A O 1
ATOM 1947 N N . THR A 1 243 ? -13.937 2.122 4.297 1.00 87.12 243 THR A N 1
ATOM 1948 C CA . THR A 1 243 ? -13.492 2.780 5.541 1.00 87.12 243 THR A CA 1
ATOM 1949 C C . THR A 1 243 ? -11.974 2.721 5.704 1.00 87.12 243 THR A C 1
ATOM 1951 O O . THR A 1 243 ? -11.316 1.840 5.147 1.00 87.12 243 THR A O 1
ATOM 1954 N N . ALA A 1 244 ? -11.396 3.628 6.503 1.00 88.88 244 ALA A N 1
ATOM 1955 C CA . ALA A 1 244 ? -9.967 3.563 6.817 1.00 88.88 244 ALA A CA 1
ATOM 1956 C C . ALA A 1 244 ? -9.607 2.213 7.463 1.00 88.88 244 ALA A C 1
ATOM 1958 O O . ALA A 1 244 ? -8.597 1.618 7.095 1.00 88.88 244 ALA A O 1
ATOM 1959 N N . LEU A 1 245 ? -10.464 1.691 8.352 1.00 91.44 245 LEU A N 1
ATOM 1960 C CA . LEU A 1 245 ? -10.279 0.378 8.970 1.00 91.44 245 LEU A CA 1
ATOM 1961 C C . LEU A 1 245 ? -10.182 -0.747 7.929 1.00 91.44 245 LEU A C 1
ATOM 1963 O O . LEU A 1 245 ? -9.228 -1.520 7.961 1.00 91.44 245 LEU A O 1
ATOM 1967 N N . GLU A 1 246 ? -11.122 -0.819 6.983 1.00 87.50 246 GLU A N 1
ATOM 1968 C CA . GLU A 1 246 ? -11.092 -1.828 5.914 1.00 87.50 246 GLU A CA 1
ATOM 1969 C C . GLU A 1 246 ? -9.826 -1.696 5.053 1.00 87.50 246 GLU A C 1
ATOM 1971 O O . GLU A 1 246 ? -9.212 -2.707 4.709 1.00 87.50 246 GLU A O 1
ATOM 1976 N N . CYS A 1 247 ? -9.396 -0.467 4.748 1.00 88.44 247 CYS A N 1
ATOM 1977 C CA . CYS A 1 247 ? -8.177 -0.218 3.979 1.00 88.44 247 CYS A CA 1
ATOM 1978 C C . CYS A 1 247 ? -6.919 -0.715 4.710 1.00 88.44 247 CYS A C 1
ATOM 1980 O O . CYS A 1 247 ? -6.124 -1.464 4.141 1.00 88.44 247 CYS A O 1
ATOM 1982 N N . TYR A 1 248 ? -6.755 -0.370 5.992 1.00 90.81 248 TYR A N 1
ATOM 1983 C CA . TYR A 1 248 ? -5.611 -0.830 6.783 1.00 90.81 248 TYR A CA 1
ATOM 1984 C C . TYR A 1 248 ? -5.644 -2.339 7.044 1.00 90.81 248 TYR A C 1
ATOM 1986 O O . TYR A 1 248 ? -4.592 -2.969 7.037 1.00 90.81 248 TYR A O 1
ATOM 1994 N N . GLN A 1 249 ? -6.821 -2.953 7.192 1.00 90.75 249 GLN A N 1
ATOM 1995 C CA . GLN A 1 249 ? -6.947 -4.412 7.271 1.00 90.75 249 GLN A CA 1
ATOM 1996 C C . GLN A 1 249 ? -6.516 -5.097 5.968 1.00 90.75 249 GLN A C 1
ATOM 1998 O O . GLN A 1 249 ? -5.864 -6.140 6.010 1.00 90.75 249 GLN A O 1
ATOM 2003 N N . GLN A 1 250 ? -6.845 -4.527 4.804 1.00 85.12 250 GLN A N 1
ATOM 2004 C CA . GLN A 1 250 ? -6.347 -5.029 3.518 1.00 85.12 250 GLN A CA 1
ATOM 2005 C C . GLN A 1 250 ? -4.825 -4.896 3.429 1.00 85.12 250 GLN A C 1
ATOM 2007 O O . GLN A 1 250 ? -4.148 -5.862 3.088 1.00 85.12 250 GLN A O 1
ATOM 2012 N N . ALA A 1 251 ? -4.279 -3.740 3.809 1.00 86.62 251 ALA A N 1
ATOM 2013 C CA . ALA A 1 251 ? -2.839 -3.511 3.836 1.00 86.62 251 ALA A CA 1
ATOM 2014 C C . ALA A 1 251 ? -2.109 -4.471 4.799 1.00 86.62 251 ALA A C 1
ATOM 2016 O O . ALA A 1 251 ? -1.062 -5.017 4.452 1.00 86.62 251 ALA A O 1
ATOM 2017 N N . GLN A 1 252 ? -2.696 -4.755 5.966 1.00 92.25 252 GLN A N 1
ATOM 2018 C CA . GLN A 1 252 ? -2.157 -5.699 6.949 1.00 92.25 252 GLN A CA 1
ATOM 2019 C C . GLN A 1 252 ? -2.123 -7.133 6.425 1.00 92.25 252 GLN A C 1
ATOM 2021 O O . GLN A 1 252 ? -1.149 -7.842 6.655 1.00 92.25 252 GLN A O 1
ATOM 2026 N N . LYS A 1 253 ? -3.156 -7.569 5.694 1.00 84.31 253 LYS A N 1
ATOM 2027 C CA . LYS A 1 253 ? -3.163 -8.898 5.061 1.00 84.31 253 LYS A CA 1
ATOM 2028 C C . LYS A 1 253 ? -2.022 -9.063 4.056 1.00 84.31 253 LYS A C 1
ATOM 2030 O O . LYS A 1 253 ? -1.534 -10.172 3.878 1.00 84.31 253 LYS A O 1
ATOM 2035 N N . LEU A 1 254 ? -1.607 -7.973 3.408 1.00 79.88 254 LEU A N 1
ATOM 2036 C CA . LEU A 1 254 ? -0.519 -7.976 2.431 1.00 79.88 254 LEU A CA 1
ATOM 2037 C C . LEU A 1 254 ? 0.862 -7.985 3.105 1.00 79.88 254 LEU A C 1
ATOM 2039 O O . LEU A 1 254 ? 1.716 -8.780 2.724 1.00 79.88 254 LEU A O 1
ATOM 2043 N N . CYS A 1 255 ? 1.094 -7.132 4.105 1.00 81.94 255 CYS A N 1
ATOM 2044 C CA . CYS A 1 255 ? 2.340 -7.136 4.880 1.00 81.94 255 CYS A CA 1
ATOM 2045 C C . CYS A 1 255 ? 2.018 -6.913 6.374 1.00 81.94 255 CYS A C 1
ATOM 2047 O O . CYS A 1 255 ? 1.887 -5.765 6.808 1.00 81.94 255 CYS A O 1
ATOM 2049 N N . PRO A 1 256 ? 1.876 -7.999 7.167 1.00 86.00 256 PRO A N 1
ATOM 2050 C CA . PRO A 1 256 ? 1.439 -7.932 8.569 1.00 86.00 256 PRO A CA 1
ATOM 2051 C C . PRO A 1 256 ? 2.346 -7.100 9.478 1.00 86.00 256 PRO A C 1
ATOM 2053 O O . PRO A 1 256 ? 1.865 -6.459 10.411 1.00 86.00 256 PRO A O 1
ATOM 2056 N N . ASP A 1 257 ? 3.643 -7.083 9.169 1.00 86.12 257 ASP A N 1
ATOM 2057 C CA . ASP A 1 257 ? 4.677 -6.397 9.945 1.00 86.12 257 ASP A CA 1
ATOM 2058 C C . ASP A 1 257 ? 5.014 -5.000 9.388 1.00 86.12 257 ASP A C 1
ATOM 2060 O O . ASP A 1 257 ? 6.043 -4.414 9.741 1.00 86.12 257 ASP A O 1
ATOM 2064 N N . ASP A 1 258 ? 4.190 -4.454 8.482 1.00 85.00 258 ASP A N 1
ATOM 2065 C CA . ASP A 1 258 ? 4.463 -3.141 7.905 1.00 85.00 258 ASP A CA 1
ATOM 2066 C C . ASP A 1 258 ? 4.287 -2.015 8.949 1.00 85.00 258 ASP A C 1
ATOM 2068 O O . ASP A 1 258 ? 3.219 -1.877 9.561 1.00 85.00 258 ASP A O 1
ATOM 2072 N N . PRO A 1 259 ? 5.319 -1.174 9.165 1.00 87.94 259 PRO A N 1
ATOM 2073 C CA . PRO A 1 259 ? 5.270 -0.138 10.187 1.00 87.94 259 PRO A CA 1
ATOM 2074 C C . PRO A 1 259 ? 4.221 0.942 9.898 1.00 87.94 259 PRO A C 1
ATOM 2076 O O . PRO A 1 259 ? 3.664 1.482 10.853 1.00 87.94 259 PRO A O 1
ATOM 2079 N N . ASN A 1 260 ? 3.918 1.240 8.629 1.00 85.31 260 ASN A N 1
ATOM 2080 C CA . ASN A 1 260 ? 2.920 2.249 8.266 1.00 85.31 260 ASN A CA 1
ATOM 2081 C C . ASN A 1 260 ? 1.505 1.740 8.542 1.00 85.31 260 ASN A C 1
ATOM 2083 O O . ASN A 1 260 ? 0.651 2.492 9.012 1.00 85.31 260 ASN A O 1
ATOM 2087 N N . VAL A 1 261 ? 1.266 0.450 8.298 1.00 91.44 261 VAL A N 1
ATOM 2088 C CA . VAL A 1 261 ? -0.010 -0.193 8.626 1.00 91.44 261 VAL A CA 1
ATOM 2089 C C . VAL A 1 261 ? -0.245 -0.176 10.131 1.00 91.44 261 VAL A C 1
ATOM 2091 O O . VAL A 1 261 ? -1.292 0.287 10.583 1.00 91.44 261 VAL A O 1
ATOM 2094 N N . ARG A 1 262 ? 0.752 -0.606 10.915 1.00 94.25 262 ARG A N 1
ATOM 2095 C CA . ARG A 1 262 ? 0.686 -0.558 12.382 1.00 94.25 262 ARG A CA 1
ATOM 2096 C C . ARG A 1 262 ? 0.429 0.862 12.885 1.00 94.25 262 ARG A C 1
ATOM 2098 O O . ARG A 1 262 ? -0.458 1.060 13.709 1.00 94.25 262 ARG A O 1
ATOM 2105 N N . LYS A 1 263 ? 1.149 1.848 12.342 1.00 92.62 263 LYS A N 1
ATOM 2106 C CA . LYS A 1 263 ? 0.973 3.256 12.704 1.00 92.62 263 LYS A CA 1
ATOM 2107 C C . LYS A 1 263 ? -0.451 3.754 12.428 1.00 92.62 263 LYS A C 1
ATOM 2109 O O . LYS A 1 263 ? -1.027 4.438 13.267 1.00 92.62 263 LYS A O 1
ATOM 2114 N N . GLY A 1 264 ? -1.050 3.354 11.306 1.00 91.38 264 GLY A N 1
ATOM 2115 C CA . GLY A 1 264 ? -2.446 3.669 10.996 1.00 91.38 264 GLY A CA 1
ATOM 2116 C C . GLY A 1 264 ? -3.435 3.134 12.035 1.00 91.38 264 GLY A C 1
ATOM 2117 O O . GLY A 1 264 ? -4.333 3.862 12.457 1.00 91.38 264 GLY A O 1
ATOM 2118 N N . PHE A 1 265 ? -3.255 1.893 12.502 1.00 95.12 265 PHE A N 1
ATOM 2119 C CA . PHE A 1 265 ? -4.072 1.330 13.587 1.00 95.12 265 PHE A CA 1
ATOM 2120 C C . PHE A 1 265 ? -3.886 2.075 14.916 1.00 95.12 265 PHE A C 1
ATOM 2122 O O . PHE A 1 265 ? -4.878 2.366 15.584 1.00 95.12 265 PHE A O 1
ATOM 2129 N N . GLU A 1 266 ? -2.652 2.439 15.275 1.00 95.00 266 GLU A N 1
ATOM 2130 C CA . GLU A 1 266 ? -2.354 3.234 16.479 1.00 95.00 266 GLU A CA 1
ATOM 2131 C C . GLU A 1 266 ? -3.017 4.623 16.437 1.00 95.00 266 GLU A C 1
ATOM 2133 O O . GLU A 1 266 ? -3.558 5.097 17.442 1.00 95.00 266 GLU A O 1
ATOM 2138 N N . ASP A 1 267 ? -3.013 5.277 15.272 1.00 92.38 267 ASP A N 1
ATOM 2139 C CA . ASP A 1 267 ? -3.643 6.586 15.082 1.00 92.38 267 ASP A CA 1
ATOM 2140 C C . ASP A 1 267 ? -5.177 6.490 15.202 1.00 92.38 267 ASP A C 1
ATOM 2142 O O . ASP A 1 267 ? -5.812 7.347 15.827 1.00 92.38 267 ASP A O 1
ATOM 2146 N N . MET A 1 268 ? -5.780 5.420 14.667 1.00 93.62 268 MET A N 1
ATOM 2147 C CA . MET A 1 268 ? -7.210 5.132 14.833 1.00 93.62 268 MET A CA 1
ATOM 2148 C C . MET A 1 268 ? -7.577 4.850 16.294 1.00 93.62 268 MET A C 1
ATOM 2150 O O . MET A 1 268 ? -8.559 5.401 16.797 1.00 93.62 268 MET A O 1
ATOM 2154 N N . GLU A 1 269 ? -6.790 4.030 16.992 1.00 96.25 269 GLU A N 1
ATOM 2155 C CA . GLU A 1 269 ? -6.968 3.765 18.423 1.00 96.25 269 GLU A CA 1
ATOM 2156 C C . GLU A 1 269 ? -6.909 5.064 19.235 1.00 96.25 269 GLU A C 1
ATOM 2158 O O . GLU A 1 269 ? -7.827 5.349 20.008 1.00 96.25 269 GLU A O 1
ATOM 2163 N N . THR A 1 270 ? -5.877 5.884 19.013 1.00 96.00 270 THR A N 1
ATOM 2164 C CA . THR A 1 270 ? -5.692 7.173 19.696 1.00 96.00 270 THR A CA 1
ATOM 2165 C C . THR A 1 270 ? -6.914 8.072 19.517 1.00 96.00 270 THR A C 1
ATOM 2167 O O . THR A 1 270 ? -7.449 8.602 20.495 1.00 96.00 270 THR A O 1
ATOM 2170 N N . PHE A 1 271 ? -7.415 8.187 18.283 1.00 94.75 271 PHE A N 1
ATOM 2171 C CA . PHE A 1 271 ? -8.617 8.960 17.984 1.00 94.75 271 PHE A CA 1
ATOM 2172 C C . PHE A 1 271 ? -9.835 8.478 18.786 1.00 94.75 271 PHE A C 1
ATOM 2174 O O . PHE A 1 271 ? -10.525 9.288 19.415 1.00 94.75 271 PHE A O 1
ATOM 2181 N N . TYR A 1 272 ? -10.116 7.170 18.788 1.00 96.00 272 TYR A N 1
ATOM 2182 C CA . TYR A 1 272 ? -11.273 6.637 19.508 1.00 96.00 272 TYR A CA 1
ATOM 2183 C C . TYR A 1 272 ? -11.133 6.799 21.022 1.00 96.00 272 TYR A C 1
ATOM 2185 O O . TYR A 1 272 ? -12.092 7.221 21.671 1.00 96.00 272 TYR A O 1
ATOM 2193 N N . VAL A 1 273 ? -9.945 6.563 21.584 1.00 97.44 273 VAL A N 1
ATOM 2194 C CA . VAL A 1 273 ? -9.654 6.782 23.010 1.00 97.44 273 VAL A CA 1
ATOM 2195 C C . VAL A 1 273 ? -9.956 8.228 23.418 1.00 97.44 273 VAL A C 1
ATOM 2197 O O . VAL A 1 273 ? -10.630 8.458 24.427 1.00 97.44 273 VAL A O 1
ATOM 2200 N N . GLU A 1 274 ? -9.514 9.217 22.639 1.00 96.75 274 GLU A N 1
ATOM 2201 C CA . GLU A 1 274 ? -9.812 10.629 22.908 1.00 96.75 274 GLU A CA 1
ATOM 2202 C C . GLU A 1 274 ? -11.310 10.938 22.820 1.00 96.75 274 GLU A C 1
ATOM 2204 O O . GLU A 1 274 ? -11.857 11.642 23.675 1.00 96.75 274 GLU A O 1
ATOM 2209 N N . LYS A 1 275 ? -11.999 10.399 21.810 1.00 96.12 275 LYS A N 1
ATOM 2210 C CA . LYS A 1 275 ? -13.435 10.635 21.615 1.00 96.12 275 LYS A CA 1
ATOM 2211 C C . LYS A 1 275 ? -14.288 10.000 22.707 1.00 96.12 275 LYS A C 1
ATOM 2213 O O . LYS A 1 275 ? -15.253 10.631 23.138 1.00 96.12 275 LYS A O 1
ATOM 2218 N N . ILE A 1 276 ? -13.926 8.811 23.191 1.00 97.19 276 ILE A N 1
ATOM 2219 C CA . ILE A 1 276 ? -14.602 8.160 24.322 1.00 97.19 276 ILE A CA 1
ATOM 2220 C C . ILE A 1 276 ? -14.425 9.004 25.585 1.00 97.19 276 ILE A C 1
ATOM 2222 O O . ILE A 1 276 ? -15.413 9.308 26.249 1.00 97.19 276 ILE A O 1
ATOM 2226 N N . LYS A 1 277 ? -13.203 9.474 25.878 1.00 97.88 277 LYS A N 1
ATOM 2227 C CA . LYS A 1 277 ? -12.941 10.371 27.020 1.00 97.88 277 LYS A CA 1
ATOM 2228 C C . LYS A 1 277 ? -13.790 11.645 26.959 1.00 97.88 277 LYS A C 1
ATOM 2230 O O . LYS A 1 277 ? -14.393 12.016 27.963 1.00 97.88 277 LYS A O 1
ATOM 2235 N N . GLN A 1 278 ? -13.875 12.282 25.787 1.00 97.19 278 GLN A N 1
ATOM 2236 C CA . GLN A 1 278 ? -14.720 13.465 25.558 1.00 97.19 278 GLN A CA 1
ATOM 2237 C C . GLN A 1 278 ? -16.215 13.166 25.752 1.00 97.19 278 GLN A C 1
ATOM 2239 O O . GLN A 1 278 ? -16.941 13.977 26.320 1.00 97.19 278 GLN A O 1
ATOM 2244 N N . ALA A 1 279 ? -16.694 12.010 25.287 1.00 97.31 279 ALA A N 1
ATOM 2245 C CA . ALA A 1 279 ? -18.092 11.617 25.442 1.00 97.31 279 ALA A CA 1
ATOM 2246 C C . ALA A 1 279 ? -18.442 11.313 26.910 1.00 97.31 279 ALA A C 1
ATOM 2248 O O . ALA A 1 279 ? -19.474 11.771 27.396 1.00 97.31 279 ALA A O 1
ATOM 2249 N N . LEU A 1 280 ? -17.563 10.611 27.634 1.00 97.81 280 LEU A N 1
ATOM 2250 C CA . LEU A 1 280 ? -17.729 10.320 29.060 1.00 97.81 280 LEU A CA 1
ATOM 2251 C C . LEU A 1 280 ? -17.743 11.600 29.908 1.00 97.81 280 LEU A C 1
ATOM 2253 O O . LEU A 1 280 ? -18.621 11.755 30.755 1.00 97.81 280 LEU A O 1
ATOM 2257 N N . SER A 1 281 ? -16.830 12.548 29.661 1.00 97.56 281 SER A N 1
ATOM 2258 C CA . SER A 1 281 ? -16.800 13.818 30.406 1.00 97.56 281 SER A CA 1
ATOM 2259 C C . SER A 1 281 ? -18.041 14.679 30.156 1.00 97.56 281 SER A C 1
ATOM 2261 O O . SER A 1 281 ? -18.525 15.348 31.067 1.00 97.56 281 SER A O 1
ATOM 2263 N N . ALA A 1 282 ? -18.606 14.605 28.950 1.00 97.62 282 ALA A N 1
ATOM 2264 C CA . ALA A 1 282 ? -19.867 15.245 28.587 1.00 97.62 282 ALA A CA 1
ATOM 2265 C C . ALA A 1 282 ? -21.119 14.457 29.032 1.00 97.62 282 ALA A C 1
ATOM 2267 O O . ALA A 1 282 ? -22.231 14.857 28.688 1.00 97.62 282 ALA A O 1
ATOM 2268 N N . LYS A 1 283 ? -20.963 13.341 29.763 1.00 97.50 283 LYS A N 1
ATOM 2269 C CA . LYS A 1 283 ? -22.046 12.421 30.172 1.00 97.50 283 LYS A CA 1
ATOM 2270 C C . LYS A 1 283 ? -22.879 11.873 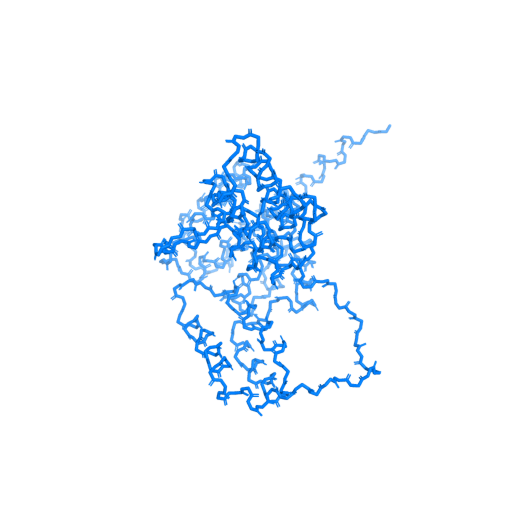28.997 1.00 97.50 283 LYS A C 1
ATOM 2272 O O . LYS A 1 283 ? -24.047 11.532 29.157 1.00 97.50 283 LYS A O 1
ATOM 2277 N N . GLN A 1 284 ? -22.286 11.773 27.807 1.00 97.62 284 GLN A N 1
ATOM 2278 C CA . GLN A 1 284 ? -22.901 11.210 26.598 1.00 97.62 284 GLN A CA 1
ATOM 2279 C C . GLN A 1 284 ? -22.635 9.695 26.517 1.00 97.62 284 GLN A C 1
ATOM 2281 O O . GLN A 1 284 ? -21.868 9.238 25.666 1.00 97.62 284 GLN A O 1
ATOM 2286 N N . PHE A 1 285 ? -23.234 8.911 27.417 1.00 97.56 285 PHE A N 1
ATOM 2287 C CA . PHE A 1 285 ? -22.905 7.487 27.590 1.00 97.56 285 PHE A CA 1
ATOM 2288 C C . PHE A 1 285 ? -23.200 6.617 26.360 1.00 97.56 285 PHE A C 1
ATOM 2290 O O . PHE A 1 285 ? -22.349 5.818 25.977 1.00 97.56 285 PHE A O 1
ATOM 2297 N N . ASP A 1 286 ? -24.326 6.825 25.672 1.00 96.12 286 ASP A N 1
ATOM 2298 C CA . ASP A 1 286 ? -24.660 6.063 24.455 1.00 96.12 286 ASP A CA 1
ATOM 2299 C C . ASP A 1 286 ? -23.616 6.262 23.351 1.00 96.12 286 ASP A C 1
ATOM 2301 O O . ASP A 1 286 ? -23.170 5.322 22.689 1.00 96.12 286 ASP A O 1
ATOM 2305 N N . LYS A 1 287 ? -23.157 7.506 23.194 1.00 95.12 287 LYS A N 1
ATOM 2306 C CA . LYS A 1 287 ? -22.098 7.854 22.248 1.00 95.12 287 LYS A CA 1
ATOM 2307 C C . LYS A 1 287 ? -20.764 7.237 22.658 1.00 95.12 287 LYS A C 1
ATOM 2309 O O . LYS A 1 287 ? -20.050 6.724 21.801 1.00 95.12 287 LYS A O 1
ATOM 2314 N N . ALA A 1 288 ? -20.427 7.280 23.947 1.00 97.50 288 ALA A N 1
ATOM 2315 C CA . ALA A 1 288 ? -19.222 6.649 24.475 1.00 97.50 288 ALA A CA 1
ATOM 2316 C C . ALA A 1 288 ? -19.229 5.130 24.226 1.00 97.50 288 ALA A C 1
ATOM 2318 O O . ALA A 1 288 ? -18.216 4.591 23.791 1.00 97.50 288 ALA A O 1
ATOM 2319 N N . LYS A 1 289 ? -20.378 4.465 24.401 1.00 97.69 289 LYS A N 1
ATOM 2320 C CA . LYS A 1 289 ? -20.563 3.039 24.105 1.00 97.69 289 LYS A CA 1
ATOM 2321 C C . LYS A 1 289 ? -20.365 2.724 22.620 1.00 97.69 289 LYS A C 1
ATOM 2323 O O . LYS A 1 289 ? -19.560 1.864 22.289 1.00 97.69 289 LYS A O 1
ATOM 2328 N N . SER A 1 290 ? -20.993 3.485 21.721 1.00 95.19 290 SER A N 1
ATOM 2329 C CA . SER A 1 290 ? -20.797 3.310 20.272 1.00 95.19 290 SER A CA 1
ATOM 2330 C C . SER A 1 290 ? -19.339 3.530 19.838 1.00 95.19 290 SER A C 1
ATOM 2332 O O . SER A 1 290 ? -18.808 2.797 19.004 1.00 95.19 290 SER A O 1
ATOM 2334 N N . LEU A 1 291 ? -18.654 4.521 20.416 1.00 95.75 291 LEU A N 1
ATOM 2335 C CA . LEU A 1 291 ? -17.229 4.749 20.160 1.00 95.75 291 LEU A CA 1
ATOM 2336 C C . LEU A 1 291 ? -16.346 3.627 20.729 1.00 95.75 291 LEU A C 1
ATOM 2338 O O . LEU A 1 291 ? -15.323 3.308 20.128 1.00 95.75 291 LEU A O 1
ATOM 2342 N N . LEU A 1 292 ? -16.733 3.022 21.853 1.00 97.25 292 LEU A N 1
ATOM 2343 C CA . LEU A 1 292 ? -16.041 1.876 22.439 1.00 97.25 292 LEU A CA 1
ATOM 2344 C C . LEU A 1 292 ? -16.163 0.624 21.562 1.00 97.25 292 LEU A C 1
ATOM 2346 O O . LEU A 1 292 ? -15.172 -0.079 21.379 1.00 97.25 292 LEU A O 1
ATOM 2350 N N . ASP A 1 293 ? -17.331 0.369 20.974 1.00 95.56 293 ASP A N 1
ATOM 2351 C CA . ASP A 1 293 ? -17.512 -0.736 20.022 1.00 95.56 293 ASP A CA 1
ATOM 2352 C C . ASP A 1 293 ? -16.613 -0.559 18.788 1.00 95.56 293 ASP A C 1
ATOM 2354 O O . ASP A 1 293 ? -15.963 -1.499 18.329 1.00 95.56 293 ASP A O 1
ATOM 2358 N N . ASN A 1 294 ? -16.488 0.680 18.309 1.00 94.25 294 ASN A N 1
ATOM 2359 C CA . ASN A 1 294 ? -15.565 1.036 17.235 1.00 94.25 294 ASN A CA 1
ATOM 2360 C C . ASN A 1 294 ? -14.091 0.840 17.631 1.00 94.25 294 ASN A C 1
ATOM 2362 O O . ASN A 1 294 ? -13.318 0.281 16.855 1.00 94.25 294 ASN A O 1
ATOM 2366 N N . LEU A 1 295 ? -13.697 1.242 18.845 1.00 96.00 295 LEU A N 1
ATOM 2367 C CA . LEU A 1 295 ? -12.350 0.992 19.368 1.00 96.00 295 LEU A CA 1
ATOM 2368 C C . LEU A 1 295 ? -12.038 -0.510 19.406 1.00 96.00 295 LEU A C 1
ATOM 2370 O O . LEU A 1 295 ? -10.961 -0.916 18.978 1.00 96.00 295 LEU A O 1
ATOM 2374 N N . LYS A 1 296 ? -12.989 -1.338 19.855 1.00 96.50 296 LYS A N 1
ATOM 2375 C CA . LYS A 1 296 ? -12.846 -2.802 19.871 1.00 96.50 296 LYS A CA 1
ATOM 2376 C C . LYS A 1 296 ? -12.656 -3.383 18.471 1.00 96.50 296 LYS A C 1
ATOM 2378 O O . LYS A 1 296 ? -11.912 -4.343 18.326 1.00 96.50 296 LYS A O 1
ATOM 2383 N N . ALA A 1 297 ? -13.293 -2.809 17.450 1.00 93.69 297 ALA A N 1
ATOM 2384 C CA . ALA A 1 297 ? -13.111 -3.239 16.064 1.00 93.69 297 ALA A CA 1
ATOM 2385 C C . ALA A 1 297 ? -11.720 -2.883 15.502 1.00 93.69 297 ALA A C 1
ATOM 2387 O O . ALA A 1 297 ? -11.172 -3.643 14.706 1.00 93.69 297 ALA A O 1
ATOM 2388 N N . VAL A 1 298 ? -11.148 -1.746 15.917 1.00 94.50 298 VAL A N 1
ATOM 2389 C CA . VAL A 1 298 ? -9.794 -1.316 15.520 1.00 94.50 298 VAL A CA 1
ATOM 2390 C C . VAL A 1 298 ? -8.719 -2.111 16.258 1.00 94.50 298 VAL A C 1
ATOM 2392 O O . VAL A 1 298 ? -7.810 -2.645 15.628 1.00 94.50 298 VAL A O 1
ATOM 2395 N N . ASN A 1 299 ? -8.810 -2.176 17.587 1.00 96.50 299 ASN A N 1
ATOM 2396 C CA . ASN A 1 299 ? -7.853 -2.868 18.441 1.00 96.50 299 ASN A CA 1
ATOM 2397 C C . ASN A 1 299 ? -8.572 -3.540 19.628 1.00 96.50 299 ASN A C 1
ATOM 2399 O O . ASN A 1 299 ? -8.737 -2.922 20.686 1.00 96.50 299 ASN A O 1
ATOM 2403 N N . PRO A 1 300 ? -8.944 -4.829 19.504 1.00 96.69 300 PRO A N 1
ATOM 2404 C CA . PRO A 1 300 ? -9.579 -5.586 20.585 1.00 96.69 300 PRO A CA 1
ATOM 2405 C C . PRO A 1 300 ? -8.720 -5.714 21.851 1.00 96.69 300 PRO A C 1
ATOM 2407 O O . PRO A 1 300 ? -9.248 -6.002 22.921 1.00 96.69 300 PRO A O 1
ATOM 2410 N N . GLN A 1 301 ? -7.401 -5.534 21.729 1.00 97.00 301 GLN A N 1
ATOM 2411 C CA . GLN A 1 301 ? -6.432 -5.654 22.821 1.00 97.00 301 GLN A CA 1
ATOM 2412 C C . GLN A 1 301 ? -6.038 -4.293 23.410 1.00 97.00 301 GLN A C 1
ATOM 2414 O O . GLN A 1 301 ? -5.099 -4.219 24.204 1.00 97.00 301 GLN A O 1
ATOM 2419 N N . SER A 1 302 ? -6.737 -3.211 23.045 1.00 97.44 302 SER A N 1
ATOM 2420 C CA . SER A 1 302 ? -6.459 -1.888 23.601 1.00 97.44 302 SER A CA 1
ATOM 2421 C C . SER A 1 302 ? -6.590 -1.910 25.133 1.00 97.44 302 SER A C 1
ATOM 2423 O O . SER A 1 302 ? -7.654 -2.266 25.658 1.00 97.44 302 SER A O 1
ATOM 2425 N N . PRO A 1 303 ? -5.560 -1.478 25.887 1.00 97.25 303 PRO A N 1
ATOM 2426 C CA . PRO A 1 303 ? -5.604 -1.477 27.349 1.00 97.25 303 PRO A CA 1
ATOM 2427 C C . PRO A 1 303 ? -6.671 -0.522 27.908 1.00 97.25 303 PRO A C 1
ATOM 2429 O O . PRO A 1 303 ? -7.112 -0.691 29.044 1.00 97.25 303 PRO A O 1
ATOM 2432 N N . SER A 1 304 ? -7.126 0.454 27.111 1.00 97.88 304 SER A N 1
ATOM 2433 C CA . SER A 1 304 ? -8.138 1.436 27.523 1.00 97.88 304 SER A CA 1
ATOM 2434 C C . SER A 1 304 ? -9.559 0.863 27.571 1.00 97.88 304 SER A C 1
ATOM 2436 O O . SER A 1 304 ? -10.420 1.448 28.225 1.00 97.88 304 SER A O 1
ATOM 2438 N N . ILE A 1 305 ? -9.826 -0.270 26.905 1.00 98.38 305 ILE A N 1
ATOM 2439 C CA . ILE A 1 305 ? -11.179 -0.845 26.804 1.00 98.38 305 ILE A CA 1
ATOM 2440 C C . ILE A 1 305 ? -11.761 -1.138 28.191 1.00 98.38 305 ILE A C 1
ATOM 2442 O O . ILE A 1 305 ? -12.846 -0.654 28.498 1.00 98.38 305 ILE A O 1
ATOM 2446 N N . LYS A 1 306 ? -11.021 -1.848 29.056 1.00 97.75 306 LYS A N 1
ATOM 2447 C CA . LYS A 1 306 ? -11.499 -2.216 30.403 1.00 97.75 306 LYS A CA 1
ATOM 2448 C C . LYS A 1 306 ? -11.786 -0.995 31.282 1.00 97.75 306 LYS A C 1
ATOM 2450 O O . LYS A 1 306 ? -12.755 -0.988 32.036 1.00 97.75 306 LYS A O 1
ATOM 2455 N N . ASP A 1 307 ? -10.953 0.042 31.175 1.00 97.75 307 ASP A N 1
ATOM 2456 C CA . ASP A 1 307 ? -11.147 1.293 31.916 1.00 97.75 307 ASP A CA 1
ATOM 2457 C C . ASP A 1 307 ? -12.440 1.995 31.473 1.00 97.75 307 ASP A C 1
ATOM 2459 O O . ASP A 1 307 ? -13.238 2.415 32.310 1.00 97.75 307 ASP A O 1
ATOM 2463 N N . PHE A 1 308 ? -12.706 2.061 30.166 1.00 98.25 308 PHE A N 1
ATOM 2464 C CA . PHE A 1 308 ? -13.939 2.655 29.648 1.00 98.25 308 PHE A CA 1
ATOM 2465 C C . PHE A 1 308 ? -15.189 1.837 29.967 1.00 98.25 308 PHE A C 1
ATOM 2467 O O . PHE A 1 308 ? -16.206 2.429 30.322 1.00 98.25 308 PHE A O 1
ATOM 2474 N N . GLU A 1 309 ? -15.117 0.505 29.906 1.00 98.06 309 GLU A N 1
ATOM 2475 C CA . GLU A 1 309 ? -16.222 -0.381 30.297 1.00 98.06 309 GLU A CA 1
ATOM 2476 C C . GLU A 1 309 ? -16.649 -0.158 31.749 1.00 98.06 309 GLU A C 1
ATOM 2478 O O . GLU A 1 309 ? -17.840 -0.120 32.029 1.00 98.06 309 GLU A O 1
ATOM 2483 N N . SER A 1 310 ? -15.699 0.079 32.659 1.00 97.88 310 SER A N 1
ATOM 2484 C CA . SER A 1 310 ? -16.000 0.339 34.075 1.00 97.88 310 SER A CA 1
ATOM 2485 C C . SER A 1 310 ? -16.659 1.700 34.350 1.00 97.88 310 SER A C 1
ATOM 2487 O O . SER A 1 310 ? -17.217 1.911 35.425 1.00 97.88 310 SER A O 1
ATOM 2489 N N . LYS A 1 311 ? -16.572 2.640 33.398 1.00 97.81 311 LYS A N 1
ATOM 2490 C CA . LYS A 1 311 ? -17.091 4.017 33.509 1.00 97.81 311 LYS A CA 1
ATOM 2491 C C . LYS A 1 311 ? -18.442 4.208 32.822 1.00 97.81 311 LYS A C 1
ATOM 2493 O O . LYS A 1 311 ? -19.032 5.283 32.948 1.00 97.81 311 LYS A O 1
ATOM 2498 N N . LEU A 1 312 ? -18.894 3.217 32.057 1.00 96.88 312 LEU A N 1
ATOM 2499 C CA . LEU A 1 312 ? -20.204 3.221 31.421 1.00 96.88 312 LEU A CA 1
ATOM 2500 C C . LEU A 1 312 ? -21.251 2.653 32.400 1.00 96.88 312 LEU A C 1
ATOM 2502 O O . LEU A 1 312 ? -20.945 1.677 33.085 1.00 96.88 312 LEU A O 1
ATOM 2506 N N . PRO A 1 313 ? -22.439 3.278 32.504 1.00 93.56 313 PRO A N 1
ATOM 2507 C CA . PRO A 1 313 ? -23.504 2.853 33.411 1.00 93.56 313 PRO A CA 1
ATOM 2508 C C . PRO A 1 313 ? -24.223 1.571 32.973 1.00 93.56 313 PRO A C 1
ATOM 2510 O O . PRO A 1 313 ? -24.174 1.226 31.765 1.00 93.56 313 PRO A O 1
#